Protein AF-G2QIZ1-F1 (afdb_monomer_lite)

pLDDT: mean 70.73, std 18.62, range [28.56, 95.5]

Structure (mmCIF, N/CA/C/O backbone):
data_AF-G2QIZ1-F1
#
_entry.id   AF-G2QIZ1-F1
#
loop_
_atom_site.group_PDB
_atom_site.id
_atom_site.type_symbol
_atom_site.label_atom_id
_atom_site.label_alt_id
_atom_site.label_comp_id
_atom_site.label_asym_id
_atom_site.label_entity_id
_atom_site.label_seq_id
_atom_site.pdbx_PDB_ins_code
_atom_site.Cartn_x
_atom_site.Cartn_y
_atom_site.Cartn_z
_atom_site.occupancy
_atom_site.B_iso_or_equiv
_atom_site.auth_seq_id
_atom_site.auth_comp_id
_atom_site.auth_asym_id
_atom_site.auth_atom_id
_atom_site.pdbx_PDB_model_num
ATOM 1 N N . MET A 1 1 ? 21.178 43.183 53.532 1.00 33.91 1 MET A N 1
ATOM 2 C CA . MET A 1 1 ? 22.242 42.185 53.293 1.00 33.91 1 MET A CA 1
ATOM 3 C C . MET A 1 1 ? 21.913 40.947 54.106 1.00 33.91 1 MET A C 1
ATOM 5 O O . MET A 1 1 ? 21.608 41.084 55.278 1.00 33.91 1 MET A O 1
ATOM 9 N N . SER A 1 2 ? 21.875 39.817 53.402 1.00 34.25 2 SER A N 1
ATOM 10 C CA . SER A 1 2 ? 21.832 38.399 53.784 1.00 34.25 2 SER A CA 1
ATOM 11 C C . SER A 1 2 ? 21.563 37.963 55.230 1.00 34.25 2 SER A C 1
ATOM 13 O O . SER A 1 2 ? 22.283 38.327 56.151 1.00 34.25 2 SER A O 1
ATOM 15 N N . GLY A 1 3 ? 20.639 37.005 55.359 1.00 30.12 3 GLY A N 1
ATOM 16 C CA . GLY A 1 3 ? 20.525 36.107 56.508 1.00 30.12 3 GLY A CA 1
ATOM 17 C C . GLY A 1 3 ? 19.557 34.958 56.216 1.00 30.12 3 GLY A C 1
ATOM 18 O O . GLY A 1 3 ? 18.359 35.096 56.424 1.00 30.12 3 GLY A O 1
ATOM 19 N N . VAL A 1 4 ? 20.080 33.851 55.684 1.00 39.25 4 VAL A N 1
ATOM 20 C CA . VAL A 1 4 ? 19.385 32.565 55.491 1.00 39.25 4 VAL A CA 1
ATOM 21 C C . VAL A 1 4 ? 19.423 31.783 56.808 1.00 39.25 4 VAL A C 1
ATOM 23 O O . VAL A 1 4 ? 20.511 31.608 57.350 1.00 39.25 4 VAL A O 1
ATOM 26 N N . VAL A 1 5 ? 18.275 31.286 57.289 1.00 36.44 5 VAL A N 1
ATOM 27 C CA . VAL A 1 5 ? 18.134 30.312 58.398 1.00 36.44 5 VAL A CA 1
ATOM 28 C C . VAL A 1 5 ? 16.944 29.364 58.074 1.00 36.44 5 VAL A C 1
ATOM 30 O O . VAL A 1 5 ? 15.994 29.821 57.437 1.00 36.44 5 VAL A O 1
ATOM 33 N N . PRO A 1 6 ? 17.019 28.050 58.399 1.00 36.88 6 PRO A N 1
ATOM 34 C CA . PRO A 1 6 ? 16.397 26.932 57.668 1.00 36.88 6 PRO A CA 1
ATOM 35 C C . PRO A 1 6 ? 15.020 26.489 58.218 1.00 36.88 6 PRO A C 1
ATOM 37 O O . PRO A 1 6 ? 14.602 26.978 59.268 1.00 36.88 6 PRO A O 1
ATOM 40 N N . PRO A 1 7 ? 14.294 25.574 57.532 1.00 36.81 7 PRO A N 1
ATOM 41 C CA . PRO A 1 7 ? 12.956 25.165 57.950 1.00 36.81 7 PRO A CA 1
ATOM 42 C C . PRO A 1 7 ? 12.989 24.194 59.136 1.00 36.81 7 PRO A C 1
ATOM 44 O O . PRO A 1 7 ? 13.671 23.171 59.107 1.00 36.81 7 PRO A O 1
ATOM 47 N N . SER A 1 8 ? 12.205 24.529 60.157 1.00 35.62 8 SER A N 1
ATOM 48 C CA . SER A 1 8 ? 11.894 23.713 61.324 1.00 35.62 8 SER A CA 1
ATOM 49 C C . SER A 1 8 ? 10.843 22.642 61.021 1.00 35.62 8 SER A C 1
ATOM 51 O O . SER A 1 8 ? 9.812 22.914 60.407 1.00 35.62 8 SER A O 1
ATOM 53 N N . ASP A 1 9 ? 11.157 21.444 61.503 1.00 30.81 9 ASP A N 1
ATOM 54 C CA . ASP A 1 9 ? 10.336 20.280 61.836 1.00 30.81 9 ASP A CA 1
ATOM 55 C C . ASP A 1 9 ? 8.807 20.405 61.700 1.00 30.81 9 ASP A C 1
ATOM 57 O O . ASP A 1 9 ? 8.138 21.096 62.469 1.00 30.81 9 ASP A O 1
ATOM 61 N N . LEU A 1 10 ? 8.237 19.587 60.807 1.00 36.56 10 LEU A N 1
ATOM 62 C CA . LEU A 1 10 ? 6.869 19.083 60.934 1.00 36.56 10 LEU A CA 1
ATOM 63 C C . LEU A 1 10 ? 6.867 17.548 60.794 1.00 36.56 10 LEU A C 1
ATOM 65 O O . LEU A 1 10 ? 7.578 17.008 59.943 1.00 36.56 10 LEU A O 1
ATOM 69 N N . PRO A 1 11 ? 6.098 16.831 61.633 1.00 31.61 11 PRO A N 1
ATOM 70 C CA . PRO A 1 11 ? 6.234 15.392 61.817 1.00 31.61 11 PRO A CA 1
ATOM 71 C C . PRO A 1 11 ? 5.656 14.568 60.660 1.00 31.61 11 PRO A C 1
ATOM 73 O O . PRO A 1 11 ? 4.579 14.831 60.125 1.00 31.6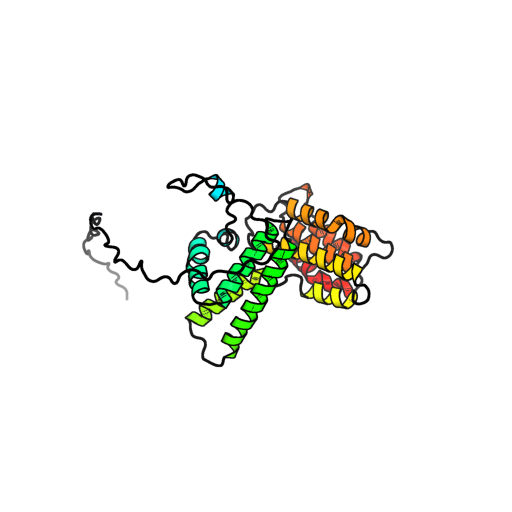1 11 PRO A O 1
ATOM 76 N N . PHE A 1 12 ? 6.393 13.505 60.341 1.00 29.00 12 PHE A N 1
ATOM 77 C CA . PHE A 1 12 ? 6.073 12.447 59.390 1.00 29.00 12 PHE A CA 1
ATOM 78 C C . PHE A 1 12 ? 4.728 11.785 59.749 1.00 29.00 12 PHE A C 1
ATOM 80 O O . PHE A 1 12 ? 4.624 11.059 60.736 1.00 29.00 12 PHE A O 1
ATOM 87 N N . SER A 1 13 ? 3.687 12.028 58.950 1.00 32.72 13 SER A N 1
ATOM 88 C CA . SER A 1 13 ? 2.422 11.287 59.036 1.00 32.72 13 SER A CA 1
ATOM 89 C C . SER A 1 13 ? 2.500 10.056 58.133 1.00 32.72 13 SER A C 1
ATOM 91 O O . SER A 1 13 ? 2.733 10.170 56.931 1.00 32.72 13 SER A O 1
ATOM 93 N N . ALA A 1 14 ? 2.342 8.873 58.727 1.00 36.88 14 ALA A N 1
ATOM 94 C CA . ALA A 1 14 ? 2.345 7.588 58.034 1.00 36.88 14 ALA A CA 1
ATOM 95 C C . ALA A 1 14 ? 1.205 7.485 56.991 1.00 36.88 14 ALA A C 1
ATOM 97 O O . ALA A 1 14 ? 0.120 8.025 57.218 1.00 36.88 14 ALA A O 1
ATOM 98 N N . PRO A 1 15 ? 1.404 6.773 55.865 1.00 36.59 15 PRO A N 1
ATOM 99 C CA . PRO A 1 15 ? 0.351 6.565 54.876 1.00 36.59 15 PRO A CA 1
ATOM 100 C C . PRO A 1 15 ? -0.748 5.629 55.419 1.00 36.59 15 PRO A C 1
ATOM 102 O O . PRO A 1 15 ? -0.438 4.665 56.126 1.00 36.59 15 PRO A O 1
ATOM 105 N N . PRO A 1 16 ? -2.033 5.869 55.091 1.00 35.00 16 PRO A N 1
ATOM 106 C CA . PRO A 1 16 ? -3.131 5.041 55.569 1.00 35.00 16 PRO A CA 1
ATOM 107 C C . PRO A 1 16 ? -3.077 3.633 54.965 1.00 35.00 16 PRO A C 1
ATOM 109 O O . PRO A 1 16 ? -2.751 3.436 53.793 1.00 35.00 16 PRO A O 1
ATOM 112 N N . GLY A 1 17 ? -3.396 2.660 55.820 1.00 33.78 17 GLY A N 1
ATOM 113 C CA . GLY A 1 17 ? -3.248 1.229 55.596 1.00 33.78 17 GLY A CA 1
ATOM 114 C C . GLY A 1 17 ? -4.018 0.648 54.408 1.00 33.78 17 GLY A C 1
ATOM 115 O O . GLY A 1 17 ? -4.989 1.208 53.894 1.00 33.78 17 GLY A O 1
ATOM 116 N N . ARG A 1 18 ? -3.543 -0.537 54.000 1.00 32.56 18 ARG A N 1
ATOM 117 C CA . ARG A 1 18 ? -4.185 -1.467 53.063 1.00 32.56 18 ARG A CA 1
ATOM 118 C C . ARG A 1 18 ? -5.686 -1.564 53.335 1.00 32.56 18 ARG A C 1
ATOM 120 O O . ARG A 1 18 ? -6.087 -1.896 54.443 1.00 32.56 18 ARG A O 1
ATOM 127 N N . ARG A 1 19 ? -6.499 -1.338 52.301 1.00 35.53 19 ARG A N 1
ATOM 128 C CA . ARG A 1 19 ? -7.920 -1.692 52.328 1.00 35.53 19 ARG A CA 1
ATOM 129 C C . ARG A 1 19 ? -8.053 -3.204 52.186 1.00 35.53 19 ARG A C 1
ATOM 131 O O . ARG A 1 19 ? -7.555 -3.776 51.216 1.00 35.53 19 ARG A O 1
ATOM 138 N N . ASP A 1 20 ? -8.726 -3.807 53.156 1.00 28.56 20 ASP A N 1
ATOM 139 C CA . ASP A 1 20 ? -9.140 -5.202 53.138 1.00 28.56 20 ASP A CA 1
ATOM 140 C C . ASP A 1 20 ? -10.066 -5.482 51.950 1.00 28.56 20 ASP A C 1
ATOM 142 O O . ASP A 1 20 ? -11.057 -4.791 51.701 1.00 28.56 20 ASP A O 1
ATOM 146 N N . ALA A 1 21 ? -9.718 -6.524 51.200 1.00 36.16 21 ALA A N 1
ATOM 147 C CA . ALA A 1 21 ? -10.501 -7.052 50.099 1.00 36.16 21 ALA A CA 1
ATOM 148 C C . ALA A 1 21 ? -11.646 -7.903 50.658 1.00 36.16 21 ALA A C 1
ATOM 150 O O . ALA A 1 21 ? -11.491 -9.108 50.830 1.00 36.16 21 ALA A O 1
ATOM 151 N N . SER A 1 22 ? -12.786 -7.290 50.984 1.00 34.38 22 SER A N 1
ATOM 152 C CA . SER A 1 22 ? -14.018 -8.010 51.353 1.00 34.38 22 SER A CA 1
ATOM 153 C C . SER A 1 22 ? -15.268 -7.138 51.180 1.00 34.38 22 SER A C 1
ATOM 155 O O . SER A 1 22 ? -16.022 -6.917 52.120 1.00 34.38 22 SER A O 1
ATOM 157 N N . THR A 1 23 ? -15.522 -6.653 49.964 1.00 31.25 23 THR A N 1
ATOM 158 C CA . THR A 1 23 ? -16.854 -6.159 49.573 1.00 31.25 23 THR A CA 1
ATOM 159 C C . THR A 1 23 ? -17.195 -6.667 48.171 1.00 31.25 23 THR A C 1
ATOM 161 O O . THR A 1 23 ? -16.474 -6.362 47.219 1.00 31.25 23 THR A O 1
ATOM 164 N N . PRO A 1 24 ? -18.257 -7.476 48.004 1.00 29.75 24 PRO A N 1
ATOM 165 C CA . PRO A 1 24 ? -18.669 -7.938 46.688 1.00 29.75 24 PRO A CA 1
ATOM 166 C C . PRO A 1 24 ? -19.329 -6.785 45.923 1.00 29.75 24 PRO A C 1
ATOM 168 O O . PRO A 1 24 ? -20.297 -6.182 46.386 1.00 29.75 24 PRO A O 1
ATOM 171 N N . ILE A 1 25 ? -18.800 -6.485 44.735 1.00 33.66 25 ILE A N 1
ATOM 172 C CA . ILE A 1 25 ? -19.429 -5.579 43.771 1.00 33.66 25 ILE A CA 1
ATOM 173 C C . ILE A 1 25 ? -20.684 -6.278 43.247 1.00 33.66 25 ILE A C 1
ATOM 175 O O . ILE A 1 25 ? -20.606 -7.280 42.535 1.00 33.66 25 ILE A O 1
ATOM 179 N N . VAL A 1 26 ? -21.850 -5.761 43.622 1.00 31.31 26 VAL A N 1
ATOM 180 C CA . VAL A 1 26 ? -23.140 -6.221 43.110 1.00 31.31 26 VAL A CA 1
ATOM 181 C C . VAL A 1 26 ? -23.266 -5.720 41.668 1.00 31.31 26 VAL A C 1
ATOM 183 O O . VAL A 1 26 ? -23.498 -4.537 41.431 1.00 31.31 26 VAL A O 1
ATOM 186 N N . HIS A 1 27 ? -23.068 -6.605 40.688 1.00 30.00 27 HIS A N 1
ATOM 187 C CA . HIS A 1 27 ? -23.408 -6.329 39.293 1.00 30.00 27 HIS A CA 1
ATOM 188 C C . HIS A 1 27 ? -24.934 -6.237 39.177 1.00 30.00 27 HIS A C 1
ATOM 190 O O . HIS A 1 27 ? -25.628 -7.253 39.189 1.00 30.00 27 HIS A O 1
ATOM 196 N N . ALA A 1 28 ? -25.463 -5.018 39.079 1.00 31.48 28 ALA A N 1
ATOM 197 C CA . ALA A 1 28 ? -26.852 -4.800 38.704 1.00 31.48 28 ALA A CA 1
ATOM 198 C C . ALA A 1 28 ? -27.092 -5.367 37.294 1.00 31.48 28 ALA A C 1
ATOM 200 O O . ALA A 1 28 ? -26.377 -5.045 36.343 1.00 31.48 28 ALA A O 1
ATOM 201 N N . SER A 1 29 ? -28.080 -6.251 37.182 1.00 33.84 29 SER A N 1
ATOM 202 C CA . SER A 1 29 ? -28.453 -6.958 35.961 1.00 33.84 29 SER A CA 1
ATOM 203 C C . SER A 1 29 ? -28.960 -5.997 34.879 1.00 33.84 29 SER A C 1
ATOM 205 O O . SER A 1 29 ? -30.085 -5.513 34.942 1.00 33.84 29 SER A O 1
ATOM 207 N N . LEU A 1 30 ? -28.140 -5.772 33.852 1.00 34.19 30 LEU A N 1
ATOM 208 C CA . LEU A 1 30 ? -28.507 -5.148 32.571 1.00 34.19 30 LEU A CA 1
ATOM 209 C C . LEU A 1 30 ? -28.365 -6.165 31.418 1.00 34.19 30 LEU A C 1
ATOM 211 O O . LEU A 1 30 ? -27.875 -5.839 30.342 1.00 34.19 30 LEU A O 1
ATOM 215 N N . GLU A 1 31 ? -28.747 -7.428 31.637 1.00 32.66 31 GLU A N 1
ATOM 216 C CA . GLU A 1 31 ? -28.558 -8.498 30.637 1.00 32.66 31 GLU A CA 1
ATOM 217 C C . GLU A 1 31 ? -29.697 -8.662 29.613 1.00 32.66 31 GLU A C 1
ATOM 219 O O . GLU A 1 31 ? -29.533 -9.424 28.667 1.00 32.66 31 GLU A O 1
ATOM 224 N N . ASN A 1 32 ? -30.819 -7.939 29.699 1.00 35.50 32 ASN A N 1
ATOM 225 C CA . ASN A 1 32 ? -32.018 -8.298 28.918 1.00 35.50 32 ASN A CA 1
ATOM 226 C C . ASN A 1 32 ? -32.546 -7.248 27.928 1.00 35.50 32 ASN A C 1
ATOM 228 O O . ASN A 1 32 ? -33.754 -7.050 27.816 1.00 35.50 32 ASN A O 1
ATOM 232 N N . SER A 1 33 ? -31.675 -6.632 27.124 1.00 31.38 33 SER A N 1
ATOM 233 C CA . SER A 1 33 ? -32.145 -5.809 25.993 1.00 31.38 33 SER A CA 1
ATOM 234 C C . SER A 1 33 ? -31.154 -5.700 24.828 1.00 31.38 33 SER A C 1
ATOM 236 O O . SER A 1 33 ? -30.927 -4.620 24.292 1.00 31.38 33 SER A O 1
ATOM 238 N N . PHE A 1 34 ? -30.581 -6.827 24.391 1.00 31.02 34 PHE A N 1
ATOM 239 C CA . PHE A 1 34 ? -29.946 -6.905 23.070 1.00 31.02 34 PHE A CA 1
ATOM 240 C C . PHE A 1 34 ? -30.977 -7.353 22.018 1.00 31.02 34 PHE A C 1
ATOM 242 O O . PHE A 1 34 ? -31.586 -8.415 22.187 1.00 31.02 34 PHE A O 1
ATOM 249 N N . PRO A 1 35 ? -31.191 -6.600 20.923 1.00 37.75 35 PRO A N 1
ATOM 250 C CA . PRO A 1 35 ? -31.999 -7.086 19.810 1.00 37.75 35 PRO A CA 1
ATOM 251 C C . PRO A 1 35 ? -31.351 -8.339 19.202 1.00 37.75 35 PRO A C 1
ATOM 253 O O . PRO A 1 35 ? -30.126 -8.431 19.088 1.00 37.75 35 PRO A O 1
ATOM 256 N N . LYS A 1 36 ? -32.178 -9.323 18.822 1.00 36.19 36 LYS A N 1
ATOM 257 C CA . LYS A 1 36 ? -31.717 -10.552 18.154 1.00 36.19 36 LYS A CA 1
ATOM 258 C C . LYS A 1 36 ? -30.852 -10.180 16.938 1.00 36.19 36 LYS A C 1
ATOM 260 O O . LYS A 1 36 ? -31.257 -9.299 16.178 1.00 36.19 36 LYS A O 1
ATOM 265 N N . PRO A 1 37 ? -29.697 -10.839 16.725 1.00 32.84 37 PRO A N 1
ATOM 266 C CA . PRO A 1 37 ? -28.851 -10.545 15.578 1.00 32.84 37 PRO A CA 1
ATOM 267 C C . PRO A 1 37 ? -29.648 -10.734 14.287 1.00 32.84 37 PRO A C 1
ATOM 269 O O . PRO A 1 37 ? -30.336 -11.743 14.112 1.00 32.84 37 PRO A O 1
ATOM 272 N N . LEU A 1 38 ? -29.562 -9.739 13.403 1.00 31.58 38 LEU A N 1
ATOM 273 C CA . LEU A 1 38 ? -30.200 -9.765 12.094 1.00 31.58 38 LEU A CA 1
ATOM 274 C C . LEU A 1 38 ? -29.766 -11.030 11.343 1.00 31.58 38 LEU A C 1
ATOM 276 O O . LEU A 1 38 ? -28.576 -11.334 11.242 1.00 31.58 38 LEU A O 1
ATOM 280 N N . SER A 1 39 ? -30.744 -11.771 10.824 1.00 37.59 39 SER A N 1
ATOM 281 C CA . SER A 1 39 ? -30.510 -12.921 9.953 1.00 37.59 39 SER A CA 1
ATOM 282 C C . SER A 1 39 ? -29.883 -12.433 8.648 1.00 37.59 39 SER A C 1
ATOM 284 O O . SER A 1 39 ? -30.585 -12.011 7.731 1.00 37.59 39 SER A O 1
ATOM 286 N N . VAL A 1 40 ? -28.554 -12.464 8.563 1.00 43.38 40 VAL A N 1
ATOM 287 C CA . VAL A 1 40 ? -27.829 -12.144 7.331 1.00 43.38 40 VAL A CA 1
ATOM 288 C C . VAL A 1 40 ? -28.066 -13.274 6.328 1.00 43.38 40 VAL A C 1
ATOM 290 O O . VAL A 1 40 ? -27.585 -14.394 6.517 1.00 43.38 40 VAL A O 1
ATOM 293 N N . HIS A 1 41 ? -28.807 -12.981 5.257 1.00 38.94 41 HIS A N 1
ATOM 294 C CA . HIS A 1 41 ? -28.943 -13.885 4.118 1.00 38.94 41 HIS A CA 1
ATOM 295 C C . HIS A 1 41 ? -27.560 -14.092 3.487 1.00 38.94 41 HIS A C 1
ATOM 297 O O . HIS A 1 41 ? -26.904 -13.142 3.061 1.00 38.94 41 HIS A O 1
ATOM 303 N N . ARG A 1 42 ? -27.083 -15.339 3.487 1.00 48.62 42 ARG A N 1
ATOM 304 C CA . ARG A 1 42 ? -25.742 -15.695 3.014 1.00 48.62 42 ARG A CA 1
ATOM 305 C C . ARG A 1 42 ? -25.749 -15.858 1.485 1.00 48.62 42 ARG A C 1
ATOM 307 O O . ARG A 1 42 ? -26.609 -16.584 0.988 1.00 48.62 42 ARG A O 1
ATOM 314 N N . PRO A 1 43 ? -24.805 -15.254 0.746 1.00 40.59 43 PRO A N 1
ATOM 315 C CA . PRO A 1 43 ? -24.688 -15.474 -0.692 1.00 40.59 43 PRO A CA 1
ATOM 316 C C . PRO A 1 43 ? -24.261 -16.924 -1.018 1.00 40.59 43 PRO A C 1
ATOM 318 O O . PRO A 1 43 ? -23.511 -17.536 -0.243 1.00 40.59 43 PRO A O 1
ATOM 321 N N . PRO A 1 44 ? -24.729 -17.498 -2.141 1.00 33.91 44 PRO A N 1
ATOM 322 C CA . PRO A 1 44 ? -24.375 -18.853 -2.565 1.00 33.91 44 PRO A CA 1
ATOM 323 C C . PRO A 1 44 ? -22.895 -18.940 -2.984 1.00 33.91 44 PRO A C 1
ATOM 325 O O . PRO A 1 44 ? -22.405 -18.086 -3.712 1.00 33.91 44 PRO A O 1
ATOM 328 N N . GLY A 1 45 ? -22.178 -19.965 -2.500 1.00 42.12 45 GLY A N 1
ATOM 329 C CA . GLY A 1 45 ? -20.754 -20.218 -2.807 1.00 42.12 45 GLY A CA 1
ATOM 330 C C . GLY A 1 45 ? -19.823 -20.305 -1.588 1.00 42.12 45 GLY A C 1
ATOM 331 O O . GLY A 1 45 ? -18.695 -20.784 -1.691 1.00 42.12 45 GLY A O 1
ATOM 332 N N . TYR A 1 46 ? -20.283 -19.913 -0.396 1.00 38.75 46 TYR A N 1
ATOM 333 C CA . TYR A 1 46 ? -19.490 -20.042 0.830 1.00 38.75 46 TYR A CA 1
ATOM 334 C C . TYR A 1 46 ? -19.594 -21.466 1.399 1.00 38.75 46 TYR A C 1
ATOM 336 O O . TYR A 1 46 ? -20.485 -21.762 2.199 1.00 38.75 46 TYR A O 1
ATOM 344 N N . ALA A 1 47 ? -18.687 -22.359 0.993 1.00 46.31 47 ALA A N 1
ATOM 345 C CA . ALA A 1 47 ? -18.568 -23.684 1.596 1.00 46.31 47 ALA A CA 1
ATOM 346 C C . ALA A 1 47 ? -18.400 -23.552 3.120 1.00 46.31 47 ALA A C 1
ATOM 348 O O . ALA A 1 47 ? -17.496 -22.873 3.616 1.00 46.31 47 ALA A O 1
ATOM 349 N N . THR A 1 48 ? -19.289 -24.188 3.882 1.00 48.06 48 THR A N 1
ATOM 350 C CA . THR A 1 48 ? -19.173 -24.294 5.336 1.00 48.06 48 THR A CA 1
ATOM 351 C C . THR A 1 48 ? -17.943 -25.123 5.675 1.00 48.06 48 THR A C 1
ATOM 353 O O . THR A 1 48 ? -18.011 -26.346 5.756 1.00 48.06 48 THR A O 1
ATOM 356 N N . LEU A 1 49 ? -16.813 -24.462 5.927 1.00 55.03 49 LEU A N 1
ATOM 357 C CA . LEU A 1 49 ? -15.750 -25.076 6.712 1.00 55.03 49 LEU A CA 1
ATOM 358 C C . LEU A 1 49 ? -16.348 -25.379 8.088 1.00 55.03 49 LEU A C 1
ATOM 360 O O . LEU A 1 49 ? -16.642 -24.467 8.865 1.00 55.03 49 LEU A O 1
ATOM 364 N N . GLY A 1 50 ? -16.605 -26.662 8.349 1.00 45.44 50 GLY A N 1
ATOM 365 C CA . GLY A 1 50 ? -17.217 -27.128 9.586 1.00 45.44 50 GLY A CA 1
ATOM 366 C C . GLY A 1 50 ? -16.482 -26.554 10.794 1.00 45.44 50 GLY A C 1
ATOM 367 O O . GLY A 1 50 ? -15.271 -26.733 10.955 1.00 45.44 50 GLY A O 1
ATOM 368 N N . ARG A 1 51 ? -17.211 -25.830 11.647 1.00 59.03 51 ARG A N 1
ATOM 369 C CA . ARG A 1 51 ? -16.672 -25.306 12.902 1.00 59.03 51 ARG A CA 1
ATOM 370 C C . ARG A 1 51 ? -16.291 -26.500 13.777 1.00 59.03 51 ARG A C 1
ATOM 372 O O . ARG A 1 51 ? -17.162 -27.152 14.341 1.00 59.03 51 ARG A O 1
ATOM 379 N N . ARG A 1 52 ? -14.992 -26.779 13.912 1.00 60.66 52 ARG A N 1
ATOM 380 C CA . ARG A 1 52 ? -14.500 -27.819 14.827 1.00 60.66 52 ARG A CA 1
ATOM 381 C C . ARG A 1 52 ? -14.755 -27.376 16.268 1.00 60.66 52 ARG A C 1
ATOM 383 O O . ARG A 1 52 ? -14.170 -26.401 16.745 1.00 60.66 52 ARG A O 1
ATOM 390 N N . THR A 1 53 ? -15.655 -28.069 16.952 1.00 59.62 53 THR A N 1
ATOM 391 C CA . THR A 1 53 ? -15.930 -27.872 18.375 1.00 59.62 53 THR A CA 1
ATOM 392 C C . THR A 1 53 ? -14.783 -28.440 19.203 1.00 59.62 53 THR A C 1
ATOM 394 O O . THR A 1 53 ? -14.307 -29.540 18.946 1.00 59.62 53 THR A O 1
ATOM 397 N N . HIS A 1 54 ? -14.332 -27.690 20.204 1.00 67.50 54 HIS A N 1
ATOM 398 C CA . HIS A 1 54 ? -13.341 -28.146 21.176 1.00 67.50 54 HIS A CA 1
ATOM 399 C C . HIS A 1 54 ? -13.757 -27.680 22.573 1.00 67.50 54 HIS A C 1
ATOM 401 O O . HIS A 1 54 ? -14.542 -26.738 22.722 1.00 67.50 54 HIS A O 1
ATOM 407 N N . LYS A 1 55 ? -13.221 -28.335 23.604 1.00 56.56 55 LYS A N 1
ATOM 408 C CA . LYS A 1 55 ? -13.495 -28.003 25.003 1.00 56.56 55 LYS A CA 1
ATOM 409 C C . LYS A 1 55 ? -12.834 -26.661 25.345 1.00 56.56 55 LYS A C 1
ATOM 411 O O . LYS A 1 55 ? -11.612 -26.534 25.275 1.00 56.56 55 LYS A O 1
ATOM 416 N N . LYS A 1 56 ? -13.638 -25.649 25.695 1.00 52.62 56 LYS A N 1
ATOM 417 C CA . LYS A 1 56 ? -13.135 -24.358 26.195 1.00 52.62 56 LYS A CA 1
ATOM 418 C C . LYS A 1 56 ? -12.381 -24.606 27.507 1.00 52.62 56 LYS A C 1
ATOM 420 O O . LYS A 1 56 ? -12.971 -25.116 28.454 1.00 52.62 56 LYS A O 1
ATOM 425 N N . SER A 1 57 ? -11.098 -24.249 27.579 1.00 62.25 57 SER A N 1
ATOM 426 C CA . SER A 1 57 ? -10.403 -24.144 28.866 1.00 62.25 57 SER A CA 1
ATOM 427 C C . SER A 1 57 ? -10.704 -22.784 29.500 1.00 62.25 57 SER A C 1
ATOM 429 O O . SER A 1 57 ? -10.970 -21.808 28.793 1.00 62.25 57 SER A O 1
ATOM 431 N N . ARG A 1 58 ? -10.614 -22.704 30.831 1.00 57.19 58 ARG A N 1
ATOM 432 C CA . ARG A 1 58 ? -10.785 -21.459 31.603 1.00 57.19 58 ARG A CA 1
ATOM 433 C C . ARG A 1 58 ? -9.798 -20.361 31.187 1.00 57.19 58 ARG A C 1
ATOM 435 O O . ARG A 1 58 ? -10.080 -19.183 31.340 1.00 57.19 58 ARG A O 1
ATOM 442 N N . THR A 1 59 ? -8.661 -20.759 30.617 1.00 62.72 59 THR A N 1
ATOM 443 C CA . THR A 1 59 ? -7.628 -19.873 30.076 1.00 62.72 59 THR A CA 1
ATOM 444 C C . THR A 1 59 ? -7.721 -19.694 28.558 1.00 62.72 59 THR A C 1
ATOM 446 O O . THR A 1 59 ? -6.937 -18.932 28.011 1.00 62.72 59 THR A O 1
ATOM 449 N N . GLY A 1 60 ? -8.662 -20.334 27.857 1.00 60.91 60 GLY A N 1
ATOM 450 C CA . GLY A 1 60 ? -8.760 -20.375 26.394 1.00 60.91 60 GLY A CA 1
ATOM 451 C C . GLY A 1 60 ? -7.817 -21.402 25.745 1.00 60.91 60 GLY A C 1
ATOM 452 O O . GLY A 1 60 ? -6.667 -21.555 26.151 1.00 60.91 60 GLY A O 1
ATOM 453 N N . CYS A 1 61 ? -8.296 -22.101 24.708 1.00 71.94 61 CYS A N 1
ATOM 454 C CA . CYS A 1 61 ? -7.527 -23.121 23.986 1.00 71.94 61 CYS A CA 1
ATOM 455 C C . CYS A 1 61 ? -6.257 -22.537 23.348 1.00 71.94 61 CYS A C 1
ATOM 457 O O . CYS A 1 61 ? -6.336 -21.573 22.582 1.00 71.94 61 CYS A O 1
ATOM 459 N N . SER A 1 62 ? -5.104 -23.155 23.621 1.00 62.28 62 SER A N 1
ATOM 460 C CA . SER A 1 62 ? -3.800 -22.775 23.062 1.00 62.28 62 SER A CA 1
ATOM 461 C C . SER A 1 62 ? -3.802 -22.803 21.534 1.00 62.28 62 SER A C 1
ATOM 463 O O . SER A 1 62 ? -3.325 -21.865 20.910 1.00 62.28 62 SER A O 1
ATOM 465 N N . THR A 1 63 ? -4.442 -23.798 20.918 1.00 58.22 63 THR A N 1
ATOM 466 C CA . THR A 1 63 ? -4.578 -23.901 19.459 1.00 58.22 63 THR A CA 1
ATOM 467 C C . THR A 1 63 ? -5.414 -22.761 18.875 1.00 58.22 63 THR A C 1
ATOM 469 O O . THR A 1 63 ? -5.077 -22.223 17.826 1.00 58.22 63 THR A O 1
ATOM 472 N N . CYS A 1 64 ? -6.488 -22.333 19.548 1.00 60.81 64 CYS A N 1
ATOM 473 C CA . CYS A 1 64 ? -7.260 -21.164 19.118 1.00 60.81 64 CYS A CA 1
ATOM 474 C C . CYS A 1 64 ? -6.521 -19.850 19.371 1.00 60.81 64 CYS A C 1
ATOM 476 O O . CYS A 1 64 ? -6.692 -18.919 18.597 1.00 60.81 64 CYS A O 1
ATOM 478 N N . LYS A 1 65 ? -5.710 -19.758 20.428 1.00 59.94 65 LYS A N 1
ATOM 479 C CA . LYS A 1 65 ? -4.850 -18.593 20.672 1.00 59.94 65 LYS A CA 1
ATOM 480 C C . LYS A 1 65 ? -3.746 -18.475 19.623 1.00 59.94 65 LYS A C 1
ATOM 482 O O . LYS A 1 65 ? -3.530 -17.378 19.133 1.00 59.94 65 LYS A O 1
ATOM 487 N N . ALA A 1 66 ? -3.126 -19.592 19.247 1.00 53.34 66 ALA A N 1
ATOM 488 C CA . ALA A 1 66 ? -2.088 -19.660 18.220 1.00 53.34 66 ALA A CA 1
ATOM 489 C C . ALA A 1 66 ? -2.630 -19.417 16.800 1.00 53.34 66 ALA A C 1
ATOM 491 O O . ALA A 1 66 ? -1.913 -18.927 15.942 1.00 53.34 66 ALA A O 1
ATOM 492 N N . ARG A 1 67 ? -3.910 -19.728 16.546 1.00 59.12 67 ARG A N 1
ATOM 493 C CA . ARG A 1 67 ? -4.580 -19.489 15.251 1.00 59.12 67 ARG A CA 1
ATO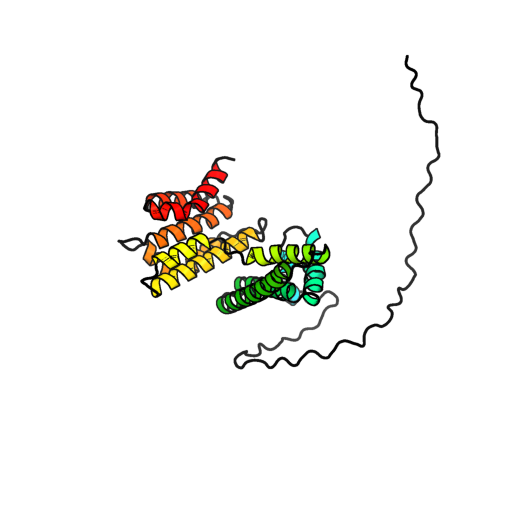M 494 C C . ARG A 1 67 ? -5.260 -18.124 15.133 1.00 59.12 67 ARG A C 1
ATOM 496 O O . ARG A 1 67 ? -5.821 -17.818 14.083 1.00 59.12 67 ARG A O 1
ATOM 503 N N . LYS A 1 68 ? -5.303 -17.333 16.208 1.00 63.22 68 LYS A N 1
ATOM 504 C CA . LYS A 1 68 ? -5.938 -16.013 16.199 1.00 63.22 68 LYS A CA 1
ATOM 505 C C . LYS A 1 68 ? -4.930 -14.982 15.718 1.00 63.22 68 LYS A C 1
ATOM 507 O O . LYS A 1 68 ? -4.104 -14.517 16.494 1.00 63.22 68 LYS A O 1
ATOM 512 N N . ILE A 1 69 ? -5.062 -14.609 14.453 1.00 67.25 69 ILE A N 1
ATOM 513 C CA . ILE A 1 69 ? -4.508 -13.365 13.925 1.00 67.25 69 ILE A CA 1
ATOM 514 C C . ILE A 1 69 ? -5.113 -12.221 14.753 1.00 67.25 69 ILE A C 1
ATOM 516 O O . ILE A 1 69 ? -6.337 -12.127 14.887 1.00 67.25 69 ILE A O 1
ATOM 520 N N . LYS A 1 70 ? -4.262 -11.405 15.378 1.00 78.56 70 LYS A N 1
ATOM 521 C CA . LYS A 1 70 ? -4.667 -10.288 16.239 1.00 78.56 70 LYS A CA 1
ATOM 522 C C . LYS A 1 70 ? -4.274 -8.980 15.574 1.00 78.56 70 LYS A C 1
ATOM 524 O O . LYS A 1 70 ? -3.169 -8.502 15.788 1.00 78.56 70 LYS A O 1
ATOM 529 N N . THR A 1 71 ? -5.189 -8.392 14.810 1.00 79.38 71 THR A N 1
ATOM 530 C CA . THR A 1 71 ? -4.933 -7.126 14.107 1.00 79.38 71 THR A CA 1
ATOM 531 C C . THR A 1 71 ? -4.488 -6.014 15.048 1.00 79.38 71 THR A C 1
ATOM 533 O O . THR A 1 71 ? -3.502 -5.360 14.766 1.00 79.38 71 THR A O 1
ATOM 536 N N . TYR A 1 72 ? -5.109 -5.850 16.220 1.00 78.94 72 TYR A N 1
ATOM 537 C CA . TYR A 1 72 ? -4.724 -4.784 17.158 1.00 78.94 72 TYR A CA 1
ATOM 538 C C . TYR A 1 72 ? -3.247 -4.841 17.598 1.00 78.94 72 TYR A C 1
ATOM 540 O O . TYR A 1 72 ? -2.650 -3.805 17.862 1.00 78.94 72 TYR A O 1
ATOM 548 N N . ALA A 1 73 ? -2.658 -6.041 17.669 1.00 73.62 73 ALA A N 1
ATOM 549 C CA . ALA A 1 73 ? -1.274 -6.232 18.099 1.00 73.62 73 ALA A CA 1
ATOM 550 C C . ALA A 1 73 ? -0.263 -5.934 16.982 1.00 73.62 73 ALA A C 1
ATOM 552 O O . ALA A 1 73 ? 0.916 -5.793 17.270 1.00 73.62 73 ALA A O 1
ATOM 553 N N . THR A 1 74 ? -0.718 -5.845 15.727 1.00 72.75 74 THR A N 1
ATOM 554 C CA . THR A 1 74 ? 0.112 -5.495 14.564 1.00 72.75 74 THR A CA 1
ATOM 555 C C . THR A 1 74 ? -0.026 -4.025 14.167 1.00 72.75 74 THR A C 1
ATOM 557 O O . THR A 1 74 ? 0.667 -3.577 13.264 1.00 72.75 74 THR A O 1
ATOM 560 N N . LEU A 1 75 ? -0.932 -3.269 14.803 1.00 70.06 75 LEU A N 1
ATOM 561 C CA . LEU A 1 75 ? -1.094 -1.829 14.559 1.00 70.06 75 LEU A CA 1
ATOM 562 C C . LEU A 1 75 ? -0.077 -0.979 15.323 1.00 70.06 75 LEU A C 1
ATOM 564 O O . LEU A 1 75 ? 0.126 0.181 14.977 1.00 70.06 75 LEU A O 1
ATOM 568 N N . THR A 1 76 ? 0.517 -1.524 16.388 1.00 67.12 76 THR A N 1
ATOM 569 C CA . THR A 1 76 ? 1.491 -0.821 17.224 1.00 67.12 76 THR A CA 1
ATOM 570 C C . THR A 1 76 ? 2.376 -1.797 17.994 1.00 67.12 76 THR A C 1
ATOM 572 O O . THR A 1 76 ? 1.898 -2.792 18.545 1.00 67.12 76 THR A O 1
ATOM 575 N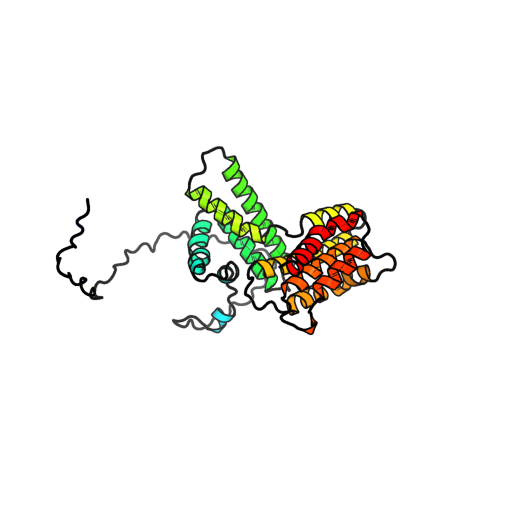 N . ALA A 1 77 ? 3.663 -1.461 18.080 1.00 66.44 77 ALA A N 1
ATOM 576 C CA . ALA A 1 77 ? 4.630 -2.159 18.922 1.00 66.44 77 ALA A CA 1
ATOM 577 C C . ALA A 1 77 ? 4.505 -1.776 20.411 1.00 66.44 77 ALA A C 1
ATOM 579 O O . ALA A 1 77 ? 4.958 -2.522 21.279 1.00 66.44 77 ALA A O 1
ATOM 580 N N . ASP A 1 78 ? 3.882 -0.633 20.723 1.00 65.50 78 ASP A N 1
ATOM 581 C CA . ASP A 1 78 ? 3.669 -0.195 22.102 1.00 65.50 78 ASP A CA 1
ATOM 582 C C . ASP A 1 78 ? 2.500 -0.962 22.735 1.00 65.50 78 ASP A C 1
ATOM 584 O O . ASP A 1 78 ? 1.329 -0.772 22.384 1.00 65.50 78 ASP A O 1
ATOM 588 N N . SER A 1 79 ? 2.826 -1.828 23.694 1.00 71.69 79 SER A N 1
ATOM 589 C CA . SER A 1 79 ? 1.857 -2.654 24.413 1.00 71.69 79 SER A CA 1
ATOM 590 C C . SER A 1 79 ? 0.874 -1.837 25.254 1.00 71.69 79 SER A C 1
ATOM 592 O O . SER A 1 79 ? -0.239 -2.310 25.493 1.00 71.69 79 SER A O 1
ATOM 594 N N . CYS A 1 80 ? 1.228 -0.602 25.634 1.00 73.62 80 CYS A N 1
ATOM 595 C CA . CYS A 1 80 ? 0.338 0.324 26.337 1.00 73.62 80 CYS A CA 1
ATOM 596 C C . CYS A 1 80 ? -0.907 0.660 25.498 1.00 73.62 80 CYS A C 1
ATOM 598 O O . CYS A 1 80 ? -2.006 0.827 26.022 1.00 73.62 80 CYS A O 1
ATOM 600 N N . LEU A 1 81 ? -0.762 0.683 24.171 1.00 73.00 81 LEU A N 1
ATOM 601 C CA . LEU A 1 81 ? -1.837 1.025 23.242 1.00 73.00 81 LEU A CA 1
ATOM 602 C C . LEU A 1 81 ? -2.678 -0.186 22.806 1.00 73.00 81 LEU A C 1
ATOM 604 O O . LEU A 1 81 ? -3.653 -0.025 22.072 1.00 73.00 81 LEU A O 1
ATOM 608 N N . TRP A 1 82 ? -2.347 -1.411 23.231 1.00 79.62 82 TRP A N 1
ATOM 609 C CA . TRP A 1 82 ? -3.094 -2.602 22.809 1.00 79.62 82 TRP A CA 1
ATOM 610 C C . TRP A 1 82 ? -4.547 -2.589 23.270 1.00 79.62 82 TRP A C 1
ATOM 612 O O . TRP A 1 82 ? -5.416 -3.020 22.516 1.00 79.62 82 TRP A O 1
ATOM 622 N N . GLU A 1 83 ? -4.819 -2.122 24.488 1.00 79.75 83 GLU A N 1
ATOM 623 C CA . GLU A 1 83 ? -6.188 -2.046 25.016 1.00 79.75 83 GLU A CA 1
ATOM 624 C C . GLU A 1 83 ? -7.000 -0.990 24.275 1.00 79.75 83 GLU A C 1
ATOM 626 O O . GLU A 1 8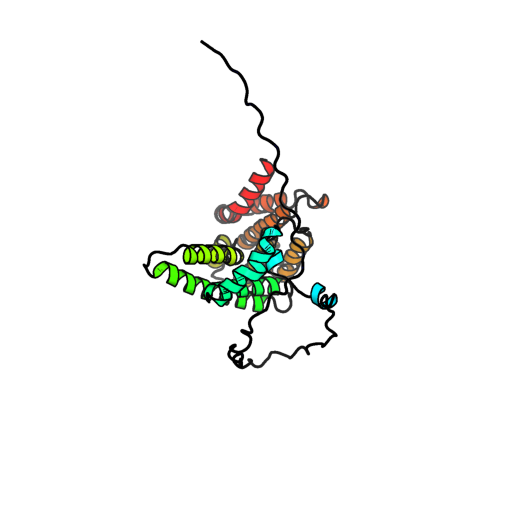3 ? -8.124 -1.266 23.869 1.00 79.75 83 GLU A O 1
ATOM 631 N N . PHE A 1 84 ? -6.380 0.148 23.963 1.00 82.94 84 PHE A N 1
ATOM 632 C CA . PHE A 1 84 ? -6.982 1.183 23.132 1.00 82.94 84 PHE A CA 1
ATOM 633 C C . PHE A 1 84 ? -7.432 0.632 21.768 1.00 82.94 84 PHE A C 1
ATOM 635 O O . PHE A 1 84 ? -8.593 0.769 21.382 1.00 82.94 84 PHE A O 1
ATOM 642 N N . TRP A 1 85 ? -6.554 -0.072 21.045 1.00 80.38 85 TRP A N 1
ATOM 643 C CA . TRP A 1 85 ? -6.903 -0.645 19.737 1.00 80.38 85 TRP A CA 1
ATOM 644 C C . TRP A 1 85 ? -7.870 -1.834 19.816 1.00 80.38 85 TRP A C 1
ATOM 646 O O . TRP A 1 85 ? -8.658 -2.050 18.894 1.00 80.38 85 TRP A O 1
ATOM 656 N N . ARG A 1 86 ? -7.793 -2.636 20.883 1.00 86.56 86 ARG A N 1
ATOM 657 C CA . ARG A 1 86 ? -8.625 -3.834 21.076 1.00 86.56 86 ARG A CA 1
ATOM 658 C C . ARG A 1 86 ? -10.036 -3.488 21.544 1.00 86.56 86 ARG A C 1
ATOM 660 O O . ARG A 1 86 ? -10.983 -4.122 21.081 1.00 86.56 86 ARG A O 1
ATOM 667 N N . ASP A 1 87 ? -10.155 -2.522 22.447 1.00 85.06 87 ASP A N 1
ATOM 668 C CA . ASP A 1 87 ? -11.376 -2.235 23.190 1.00 85.06 87 ASP A CA 1
ATOM 669 C C . ASP A 1 87 ? -11.929 -0.861 22.788 1.00 85.06 87 ASP A C 1
ATOM 671 O O . ASP A 1 87 ? -13.003 -0.805 22.190 1.00 85.06 87 ASP A O 1
ATOM 675 N N . ASP A 1 88 ? -11.194 0.232 23.009 1.00 82.69 88 ASP A N 1
ATOM 676 C CA . ASP A 1 88 ? -11.716 1.596 22.812 1.00 82.69 88 ASP A CA 1
ATOM 677 C C . ASP A 1 88 ? -12.086 1.888 21.353 1.00 82.69 88 ASP A C 1
ATOM 679 O O . ASP A 1 88 ? -13.198 2.333 21.061 1.00 82.69 88 ASP A O 1
ATOM 683 N N . VAL A 1 89 ? -11.193 1.581 20.408 1.00 85.62 89 VAL A N 1
ATOM 684 C CA . VAL A 1 89 ? -11.430 1.793 18.969 1.00 85.62 89 VAL A CA 1
ATOM 685 C C . VAL A 1 89 ? -12.571 0.910 18.455 1.00 85.62 89 VAL A C 1
ATOM 687 O O . VAL A 1 89 ? -13.351 1.331 17.598 1.00 85.62 89 VAL A O 1
ATOM 690 N N . VAL A 1 90 ? -12.728 -0.299 19.002 1.00 91.06 90 VAL A N 1
ATOM 691 C CA . VAL A 1 90 ? -13.837 -1.193 18.642 1.00 91.06 90 VAL A CA 1
ATOM 692 C C . VAL A 1 90 ? -15.159 -0.661 19.191 1.00 91.06 90 VAL A C 1
ATOM 694 O O . VAL A 1 90 ? -16.146 -0.627 18.456 1.00 91.06 90 VAL A O 1
ATOM 697 N N . GLN A 1 91 ? -15.185 -0.186 20.439 1.00 89.56 91 GLN A N 1
ATOM 698 C CA . GLN A 1 91 ? -16.359 0.470 21.023 1.00 89.56 91 GLN A CA 1
ATOM 699 C C . GLN A 1 91 ? -16.735 1.741 20.257 1.00 89.56 91 GLN A C 1
ATOM 701 O O . GLN A 1 91 ? -17.916 1.992 20.015 1.00 89.56 91 GLN A O 1
ATOM 706 N N . LEU A 1 92 ? -15.743 2.510 19.807 1.00 88.25 92 LEU A N 1
ATOM 707 C CA . LEU A 1 92 ? -15.958 3.666 18.946 1.00 88.25 92 LEU A CA 1
ATOM 708 C C . LEU A 1 92 ? -16.566 3.254 17.603 1.00 88.25 92 LEU A C 1
ATOM 710 O O . LEU A 1 92 ? -17.526 3.873 17.153 1.00 88.25 92 LEU A O 1
ATOM 714 N N . GLY A 1 93 ? -16.083 2.164 17.004 1.00 90.50 93 GLY A N 1
ATOM 715 C CA . GLY A 1 93 ? -16.668 1.575 15.801 1.00 90.50 93 GLY A CA 1
ATOM 716 C C . GLY A 1 93 ? -18.126 1.159 15.979 1.00 90.50 93 GLY A C 1
ATOM 717 O O . GLY A 1 93 ? -18.942 1.403 15.097 1.00 90.50 93 GLY A O 1
ATOM 718 N N . LEU A 1 94 ? -18.489 0.593 17.131 1.00 93.31 94 LEU A N 1
ATOM 719 C CA . LEU A 1 94 ? -19.882 0.239 17.428 1.00 93.31 94 LEU A CA 1
ATOM 720 C C . LEU A 1 94 ? -20.805 1.465 17.521 1.00 93.31 94 LEU A C 1
ATOM 722 O O . LEU A 1 94 ? -22.008 1.329 17.317 1.00 93.31 94 LEU A O 1
ATOM 726 N N . ARG A 1 95 ? -20.255 2.651 17.813 1.00 89.69 95 ARG A N 1
ATOM 727 C CA . ARG A 1 95 ? -20.994 3.924 17.840 1.00 89.69 95 ARG A CA 1
ATOM 728 C C . ARG A 1 95 ? -20.963 4.661 16.501 1.00 89.69 95 ARG A C 1
ATOM 730 O O . ARG A 1 95 ? -21.883 5.414 16.205 1.00 89.69 95 ARG A O 1
ATOM 737 N N . GLN A 1 96 ? -19.892 4.491 15.727 1.00 89.38 96 GLN A N 1
ATOM 738 C CA . GLN A 1 96 ? -19.590 5.264 14.526 1.00 89.38 96 GLN A CA 1
ATOM 739 C C . GLN A 1 96 ? -19.322 4.330 13.344 1.00 89.38 96 GLN A C 1
ATOM 741 O O . GLN A 1 96 ? -18.242 3.756 13.191 1.00 89.38 96 GLN A O 1
ATOM 746 N N . ASP A 1 97 ? -20.305 4.248 12.452 1.00 91.12 97 ASP A N 1
ATOM 747 C CA . ASP A 1 97 ? -20.318 3.397 11.260 1.00 91.12 97 ASP A CA 1
ATOM 748 C C . ASP A 1 97 ? -19.030 3.450 10.422 1.00 91.12 97 ASP A C 1
ATOM 750 O O . ASP A 1 97 ? -18.550 2.431 9.918 1.00 91.12 97 ASP A O 1
ATOM 754 N N . TYR A 1 98 ? -18.468 4.647 10.235 1.00 91.56 98 TYR A N 1
ATOM 755 C CA . TYR A 1 98 ? -17.266 4.824 9.422 1.00 91.56 98 TYR A CA 1
ATOM 756 C C . TYR A 1 98 ? -16.010 4.275 10.111 1.00 91.56 98 TYR A C 1
ATOM 758 O O . TYR A 1 98 ? -15.142 3.735 9.430 1.00 91.56 98 TYR A O 1
ATOM 766 N N . ILE A 1 99 ? -15.942 4.312 11.445 1.00 93.19 99 ILE A N 1
ATOM 767 C CA . ILE A 1 99 ? -14.850 3.691 12.202 1.00 93.19 99 ILE A CA 1
ATOM 768 C C . ILE A 1 99 ? -14.936 2.176 12.111 1.00 93.19 99 ILE A C 1
ATOM 770 O O . ILE A 1 99 ? -13.929 1.537 11.820 1.00 93.19 99 ILE A O 1
ATOM 774 N N . MET A 1 100 ? -16.126 1.588 12.267 1.00 95.50 100 MET A N 1
ATOM 775 C CA . MET A 1 100 ? -16.274 0.138 12.110 1.00 95.50 100 MET A CA 1
ATOM 776 C C . MET A 1 100 ? -15.853 -0.318 10.712 1.00 95.50 100 MET A C 1
ATOM 778 O O . MET A 1 100 ? -15.123 -1.297 10.572 1.00 95.50 100 MET A O 1
ATOM 782 N N . ARG A 1 101 ? -16.248 0.420 9.667 1.00 93.88 101 ARG A N 1
ATOM 783 C CA . ARG A 1 101 ? -15.804 0.134 8.295 1.00 93.88 101 ARG A CA 1
ATOM 784 C C . ARG A 1 101 ? -14.283 0.234 8.155 1.00 93.88 101 ARG A C 1
ATOM 786 O O . ARG A 1 101 ? -13.703 -0.633 7.515 1.00 93.88 101 ARG A O 1
ATOM 793 N N . ALA A 1 102 ? -13.633 1.214 8.784 1.00 88.00 102 ALA A N 1
ATOM 794 C CA . ALA A 1 102 ? -12.173 1.331 8.780 1.00 88.00 102 ALA A CA 1
ATOM 795 C C . ALA A 1 102 ? -11.480 0.169 9.518 1.00 88.00 102 ALA A C 1
ATOM 797 O O . ALA A 1 102 ? -10.536 -0.417 8.994 1.00 88.00 102 ALA A O 1
ATOM 798 N N . VAL A 1 103 ? -11.981 -0.230 10.692 1.00 92.00 103 VAL A N 1
ATOM 799 C CA . VAL A 1 103 ? -11.466 -1.383 11.455 1.00 92.00 103 VAL A CA 1
ATOM 800 C C . VAL A 1 103 ? -11.611 -2.684 10.661 1.00 92.00 103 VAL A C 1
ATOM 802 O O . VAL A 1 103 ? -10.683 -3.498 10.611 1.00 92.00 103 VAL A O 1
ATOM 805 N N . LEU A 1 104 ? -12.761 -2.888 10.013 1.00 92.75 104 LEU A N 1
ATOM 806 C CA . LEU A 1 104 ? -13.002 -4.051 9.160 1.00 92.75 104 LEU A CA 1
ATOM 807 C C . LEU A 1 104 ? -12.134 -4.024 7.902 1.00 92.75 104 LEU A C 1
ATOM 809 O O . LEU A 1 104 ? -11.630 -5.075 7.517 1.00 92.75 104 LEU A O 1
ATOM 813 N N . ALA A 1 105 ? -11.908 -2.848 7.311 1.00 87.94 105 ALA A N 1
ATOM 814 C CA . ALA A 1 105 ? -11.001 -2.689 6.182 1.00 87.94 105 ALA A CA 1
ATOM 815 C C . ALA A 1 105 ? -9.593 -3.166 6.563 1.00 87.94 105 ALA A C 1
ATOM 817 O O . ALA A 1 105 ? -9.063 -4.087 5.947 1.00 87.94 105 ALA A O 1
ATOM 818 N N . VAL A 1 106 ? -9.023 -2.631 7.648 1.00 85.88 106 VAL A N 1
ATOM 819 C CA . VAL A 1 106 ? -7.684 -3.020 8.126 1.00 85.88 106 VAL A CA 1
ATOM 820 C C . VAL A 1 106 ? -7.629 -4.510 8.473 1.00 85.88 106 VAL A C 1
ATOM 822 O O . VAL A 1 106 ? -6.654 -5.197 8.172 1.00 85.88 106 VAL A O 1
ATOM 825 N N . SER A 1 107 ? -8.705 -5.048 9.049 1.00 89.50 107 SER A N 1
ATOM 826 C CA . SER A 1 107 ? -8.813 -6.483 9.326 1.00 89.50 107 SER A CA 1
ATOM 827 C C . SER A 1 107 ? -8.834 -7.331 8.051 1.00 89.50 107 SER A C 1
ATOM 829 O O . SER A 1 107 ? -8.233 -8.403 8.038 1.00 89.50 107 SER A O 1
ATOM 831 N N . ALA A 1 108 ? -9.491 -6.869 6.984 1.00 85.88 108 ALA A N 1
ATOM 832 C CA . ALA A 1 108 ? -9.488 -7.535 5.686 1.00 85.88 108 ALA A CA 1
ATOM 833 C C . ALA A 1 108 ? -8.082 -7.527 5.071 1.00 85.88 108 ALA A C 1
ATOM 835 O O . ALA A 1 108 ? -7.596 -8.581 4.679 1.00 85.88 108 ALA A O 1
ATOM 836 N N . LEU A 1 109 ? -7.370 -6.397 5.111 1.00 78.56 109 LEU A N 1
ATOM 837 C CA . LEU A 1 109 ? -5.985 -6.320 4.633 1.00 78.56 109 LEU A CA 1
ATOM 838 C C . LEU A 1 109 ? -5.057 -7.278 5.400 1.00 78.56 109 LEU A C 1
ATOM 840 O O . LEU A 1 109 ? -4.258 -8.001 4.809 1.00 78.56 109 LEU A O 1
ATOM 844 N N . HIS A 1 110 ? -5.221 -7.365 6.720 1.00 80.69 110 HIS A N 1
ATOM 845 C CA . HIS A 1 110 ? -4.458 -8.304 7.540 1.00 80.69 110 HIS A CA 1
ATOM 846 C C . HIS A 1 110 ? -4.802 -9.774 7.236 1.00 80.69 110 HIS A C 1
ATOM 848 O O . HIS A 1 110 ? -3.936 -10.650 7.273 1.00 80.69 110 HIS A O 1
ATOM 854 N N . LEU A 1 111 ? -6.062 -10.066 6.894 1.00 80.06 111 LEU A N 1
ATOM 855 C CA . LEU A 1 111 ? -6.464 -11.386 6.408 1.00 80.06 111 LEU A CA 1
ATOM 856 C C . LEU A 1 111 ? -5.892 -11.692 5.022 1.00 80.06 111 LEU A C 1
ATOM 858 O O . LEU A 1 111 ? -5.530 -12.845 4.798 1.00 80.06 111 LEU A O 1
ATOM 862 N N . ALA A 1 112 ? -5.784 -10.701 4.133 1.00 74.44 112 ALA A N 1
ATOM 863 C CA . ALA A 1 112 ? -5.159 -10.849 2.820 1.00 74.44 112 ALA A CA 1
ATOM 864 C C . ALA A 1 112 ? -3.688 -11.269 2.952 1.00 74.44 112 ALA A C 1
ATOM 866 O O . ALA A 1 112 ? -3.261 -12.211 2.291 1.00 74.44 112 ALA A O 1
ATOM 867 N N . TYR A 1 113 ? -2.958 -10.645 3.884 1.00 71.81 113 TYR A N 1
ATOM 868 C CA . TYR A 1 113 ? -1.567 -10.987 4.195 1.00 71.81 113 TYR A CA 1
ATOM 869 C C . TYR A 1 113 ? -1.405 -12.437 4.683 1.00 71.81 113 TYR A C 1
ATOM 871 O O . TYR A 1 113 ? -0.548 -13.176 4.213 1.00 71.81 113 TYR A O 1
ATOM 879 N N . HIS A 1 114 ? -2.262 -12.887 5.603 1.00 74.81 114 HIS A N 1
ATOM 880 C CA . HIS A 1 114 ? -2.158 -14.236 6.168 1.00 74.81 114 HIS A CA 1
ATOM 881 C C . HIS A 1 114 ? -2.835 -15.338 5.339 1.00 74.81 114 HIS A C 1
ATOM 883 O O . HIS A 1 114 ? -2.746 -16.513 5.710 1.00 74.81 114 HIS A O 1
ATOM 889 N N . ARG A 1 115 ? -3.568 -14.993 4.274 1.00 74.88 115 ARG A N 1
ATOM 890 C CA . ARG A 1 115 ? -4.308 -15.952 3.438 1.00 74.88 115 ARG A CA 1
ATOM 891 C C . ARG A 1 115 ? -4.090 -15.680 1.949 1.00 74.88 115 ARG A C 1
ATOM 893 O O . ARG A 1 115 ? -5.010 -15.167 1.306 1.00 74.88 115 ARG A O 1
ATOM 900 N N . PRO A 1 116 ? -2.935 -16.095 1.397 1.00 67.31 116 PRO A N 1
ATOM 901 C CA . PRO A 1 116 ? -2.615 -15.886 -0.015 1.00 67.31 116 PRO A CA 1
ATOM 902 C C . PRO A 1 116 ? -3.705 -16.441 -0.948 1.00 67.31 116 PRO A C 1
ATOM 904 O O . PRO A 1 116 ? -4.113 -15.751 -1.874 1.00 67.31 116 PRO A O 1
ATOM 907 N N . ASP A 1 117 ? -4.299 -17.598 -0.622 1.00 72.25 117 ASP A N 1
ATOM 908 C CA . ASP A 1 117 ? -5.369 -18.244 -1.409 1.00 72.25 117 ASP A CA 1
ATOM 909 C C . ASP A 1 117 ? -6.615 -17.373 -1.666 1.00 72.25 117 ASP A C 1
ATOM 911 O O . ASP A 1 117 ? -7.438 -17.693 -2.522 1.00 72.25 117 ASP A O 1
ATOM 915 N N . ARG A 1 118 ? -6.840 -16.330 -0.857 1.00 74.88 118 ARG A N 1
ATOM 916 C CA . ARG A 1 118 ? -7.994 -15.418 -0.980 1.00 74.88 118 ARG A CA 1
ATOM 917 C C . ARG A 1 118 ? -7.584 -13.954 -0.883 1.00 74.88 118 ARG A C 1
ATOM 919 O O . ARG A 1 118 ? -8.397 -13.117 -0.487 1.00 74.88 118 ARG A O 1
ATOM 926 N N . ARG A 1 119 ? -6.323 -13.666 -1.188 1.00 62.94 119 ARG A N 1
ATOM 927 C CA . ARG A 1 119 ? -5.723 -12.347 -1.032 1.00 62.94 119 ARG A CA 1
ATOM 928 C C . ARG A 1 119 ? -6.526 -11.274 -1.762 1.00 62.94 119 ARG A C 1
ATOM 930 O O . ARG A 1 119 ? -6.972 -10.331 -1.116 1.00 62.94 119 ARG A O 1
ATOM 937 N N . ASP A 1 120 ? -6.816 -11.488 -3.042 1.00 59.50 120 ASP A N 1
ATOM 938 C CA . ASP A 1 120 ? -7.507 -10.509 -3.893 1.00 59.50 120 ASP A CA 1
ATOM 939 C C . ASP A 1 120 ? -8.903 -10.161 -3.373 1.00 59.50 120 ASP A C 1
ATOM 941 O O . ASP A 1 120 ? -9.255 -8.991 -3.262 1.00 59.50 120 ASP A O 1
ATOM 945 N N . PHE A 1 121 ? -9.665 -11.173 -2.944 1.00 80.44 121 PHE A N 1
ATOM 946 C CA . PHE A 1 121 ? -10.986 -10.975 -2.345 1.00 80.44 121 PHE A CA 1
ATOM 947 C C . PHE A 1 121 ? -10.922 -10.070 -1.106 1.00 80.44 121 PHE A C 1
ATOM 949 O O . PHE A 1 121 ? -11.743 -9.171 -0.937 1.00 80.44 121 PHE A O 1
ATOM 956 N N . TYR A 1 122 ? -9.954 -10.307 -0.217 1.00 77.06 122 TYR A N 1
ATOM 957 C CA . TYR A 1 122 ? -9.819 -9.513 1.003 1.00 77.06 122 TYR A CA 1
ATOM 958 C C . TYR A 1 122 ? -9.248 -8.113 0.744 1.00 77.06 122 TYR A C 1
ATOM 960 O O . TYR A 1 122 ? -9.623 -7.180 1.455 1.00 77.06 122 TYR A O 1
ATOM 968 N N . ILE A 1 123 ? -8.384 -7.953 -0.263 1.00 72.62 123 ILE A N 1
ATOM 969 C CA . ILE A 1 123 ? -7.912 -6.640 -0.722 1.00 72.62 123 ILE A CA 1
ATOM 970 C C . ILE A 1 123 ? -9.091 -5.827 -1.258 1.00 72.62 123 ILE A C 1
ATOM 972 O O . ILE A 1 123 ? -9.309 -4.704 -0.803 1.00 72.62 123 ILE A O 1
ATOM 976 N N . GLU A 1 124 ? -9.890 -6.400 -2.159 1.00 73.50 124 GLU A N 1
ATOM 977 C CA . GLU A 1 124 ? -11.049 -5.728 -2.751 1.00 73.50 124 GLU A CA 1
ATOM 978 C C . GLU A 1 124 ? -12.078 -5.330 -1.681 1.00 73.50 124 GLU A C 1
ATOM 980 O O . GLU A 1 124 ? -12.509 -4.174 -1.625 1.00 73.50 124 GLU A O 1
ATOM 985 N N . GLU A 1 125 ? -12.410 -6.246 -0.764 1.00 85.31 125 GLU A N 1
ATOM 986 C CA . GLU A 1 125 ? -13.327 -5.961 0.345 1.00 85.31 125 GLU A CA 1
ATOM 987 C C . GLU A 1 125 ? -12.764 -4.873 1.276 1.00 85.31 125 GLU A C 1
ATOM 989 O O . GLU A 1 125 ? -13.488 -3.964 1.693 1.00 85.31 125 GLU A O 1
ATOM 994 N N . GLY A 1 126 ? -11.458 -4.915 1.566 1.00 84.94 126 GLY A N 1
ATOM 995 C CA . GLY A 1 126 ? -10.767 -3.898 2.355 1.00 84.94 126 GLY A CA 1
ATOM 996 C C . GLY A 1 126 ? -10.846 -2.509 1.719 1.00 84.94 126 GLY A C 1
ATOM 997 O O . GLY A 1 126 ? -11.248 -1.548 2.382 1.00 84.94 126 GLY A O 1
ATOM 998 N N . ILE A 1 127 ? -10.544 -2.405 0.422 1.00 79.38 127 ILE A N 1
ATOM 999 C CA . ILE A 1 127 ? -10.634 -1.158 -0.353 1.00 79.38 127 ILE A CA 1
ATOM 1000 C C . ILE A 1 127 ? -12.071 -0.630 -0.349 1.00 79.38 127 ILE A C 1
ATOM 1002 O O . ILE A 1 127 ? -12.299 0.555 -0.086 1.00 79.38 127 ILE A O 1
ATOM 1006 N N . LEU A 1 128 ? -13.059 -1.496 -0.586 1.00 81.12 128 LEU A N 1
ATOM 1007 C CA . LEU A 1 128 ? -14.468 -1.111 -0.618 1.00 81.12 128 LEU A CA 1
ATOM 1008 C C . LEU A 1 128 ? -14.938 -0.553 0.733 1.00 81.12 128 LEU A C 1
ATOM 1010 O O . LEU A 1 128 ? -15.636 0.469 0.788 1.00 81.12 128 LEU A O 1
ATOM 1014 N N . LEU A 1 129 ? -14.565 -1.213 1.832 1.00 89.25 129 LEU A N 1
ATOM 1015 C CA . LEU A 1 129 ? -14.875 -0.771 3.190 1.00 89.25 129 LEU A CA 1
ATOM 1016 C C . LEU A 1 129 ? -14.204 0.568 3.507 1.00 89.25 129 LEU A C 1
ATOM 1018 O O . LEU A 1 129 ? -14.882 1.477 3.995 1.00 89.25 129 LEU A O 1
ATOM 1022 N N . HIS A 1 130 ? -12.926 0.726 3.154 1.00 87.19 130 HIS A N 1
ATOM 1023 C CA . HIS A 1 130 ? -12.194 1.981 3.293 1.00 87.19 130 HIS A CA 1
ATOM 1024 C C . HIS A 1 130 ? -12.874 3.124 2.518 1.00 87.19 130 HIS A C 1
ATOM 1026 O O . HIS A 1 130 ? -13.172 4.166 3.095 1.00 87.19 130 HIS A O 1
ATOM 1032 N N . GLN A 1 131 ? -13.226 2.927 1.245 1.00 82.19 131 GLN A N 1
ATOM 1033 C CA . GLN A 1 131 ? -13.900 3.947 0.429 1.00 82.19 131 GLN A CA 1
ATOM 1034 C C . GLN A 1 131 ? -15.275 4.346 0.986 1.00 82.19 131 GLN A C 1
ATOM 1036 O O . GLN A 1 131 ? -15.663 5.519 0.950 1.00 82.19 131 GLN A O 1
ATOM 1041 N N . LYS A 1 132 ? -16.053 3.379 1.492 1.00 87.44 132 LYS A N 1
ATOM 1042 C CA . LYS A 1 132 ? -17.330 3.657 2.171 1.00 87.44 132 LYS A CA 1
ATOM 1043 C C . LYS A 1 132 ? -17.100 4.466 3.450 1.00 87.44 132 LYS A C 1
ATOM 1045 O O . LYS A 1 132 ? -17.823 5.433 3.681 1.00 87.44 132 LYS A O 1
ATOM 1050 N N . ALA A 1 133 ? -16.095 4.100 4.244 1.00 90.00 133 ALA A N 1
ATOM 1051 C CA . ALA A 1 133 ? -15.725 4.813 5.460 1.00 90.00 133 ALA A CA 1
ATOM 1052 C C . ALA A 1 133 ? -15.286 6.257 5.169 1.00 90.00 133 ALA A C 1
ATOM 1054 O O . ALA A 1 133 ? -15.829 7.187 5.762 1.00 90.00 133 ALA A O 1
ATOM 1055 N N . SER A 1 134 ? -14.399 6.455 4.190 1.00 87.06 134 SER A N 1
ATOM 1056 C CA . SER A 1 134 ? -13.888 7.766 3.772 1.00 87.06 134 SER A CA 1
ATOM 1057 C C . SER A 1 134 ? -15.002 8.692 3.301 1.00 87.06 134 SER A C 1
ATOM 1059 O O . SER A 1 134 ? -15.063 9.839 3.733 1.00 87.06 134 SER A O 1
ATOM 1061 N N . ARG A 1 135 ? -15.955 8.198 2.498 1.00 87.56 135 ARG A N 1
ATOM 1062 C CA . ARG A 1 135 ? -17.126 8.995 2.092 1.00 87.56 135 ARG A CA 1
ATOM 1063 C C . ARG A 1 135 ? -17.987 9.418 3.280 1.00 87.56 135 ARG A C 1
ATOM 1065 O O . ARG A 1 135 ? -18.450 10.555 3.318 1.00 87.56 135 ARG A O 1
ATOM 1072 N N . SER A 1 136 ? -18.212 8.525 4.244 1.00 89.25 136 SER A N 1
ATOM 1073 C CA . SER A 1 136 ? -18.948 8.858 5.468 1.00 89.25 136 SER A CA 1
ATOM 1074 C C . SER A 1 136 ? -18.203 9.893 6.319 1.00 89.25 136 SER A C 1
ATOM 1076 O O . SER A 1 136 ? -18.822 10.862 6.744 1.00 89.25 136 SER A O 1
ATOM 1078 N N . ALA A 1 137 ? -16.889 9.746 6.503 1.00 87.19 137 ALA A N 1
ATOM 1079 C CA . ALA A 1 137 ? -16.067 10.703 7.245 1.00 87.19 137 ALA A CA 1
ATOM 1080 C C . ALA A 1 137 ? -16.019 12.084 6.563 1.00 87.19 137 ALA A C 1
ATOM 1082 O O . ALA A 1 137 ? -16.157 13.108 7.227 1.00 87.19 137 ALA A O 1
ATOM 1083 N N . MET A 1 138 ? -15.912 12.130 5.230 1.00 84.81 138 MET A N 1
ATOM 1084 C CA . MET A 1 138 ? -15.964 13.381 4.461 1.00 84.81 138 MET A CA 1
ATOM 1085 C C . MET A 1 138 ? -17.290 14.118 4.630 1.00 84.81 138 MET A C 1
ATOM 1087 O O . MET A 1 138 ? -17.291 15.340 4.716 1.00 84.81 138 MET A O 1
ATOM 1091 N N . ARG A 1 139 ? -18.415 13.400 4.728 1.00 86.62 139 ARG A N 1
ATOM 1092 C CA . ARG A 1 139 ? -19.717 14.024 5.012 1.00 86.62 139 ARG A CA 1
ATOM 1093 C C . ARG A 1 139 ? -19.764 14.654 6.400 1.00 86.62 139 ARG A C 1
ATOM 1095 O O . ARG A 1 139 ? -20.329 15.729 6.525 1.00 86.62 139 ARG A O 1
ATOM 1102 N N . VAL A 1 140 ? -19.155 14.021 7.407 1.00 84.12 140 VAL A N 1
ATOM 1103 C CA . VAL A 1 140 ? -19.040 14.594 8.761 1.00 84.12 140 VAL A CA 1
ATOM 1104 C C . VAL A 1 140 ? -18.210 15.879 8.730 1.00 84.12 140 VAL A C 1
ATOM 1106 O O . VAL A 1 140 ? -18.630 16.883 9.288 1.00 84.12 140 VAL A O 1
ATOM 1109 N N . MET A 1 141 ? -17.082 15.885 8.013 1.00 81.38 141 MET A N 1
ATOM 1110 C CA . MET A 1 141 ? -16.242 17.083 7.858 1.00 81.38 141 MET A CA 1
ATOM 1111 C C . MET A 1 141 ? -16.922 18.196 7.042 1.00 81.38 141 MET A C 1
ATOM 1113 O O . MET A 1 141 ? -16.718 19.374 7.318 1.00 81.38 141 MET A O 1
ATOM 1117 N N . ALA A 1 142 ? -17.730 17.837 6.042 1.00 81.19 142 ALA A N 1
ATOM 1118 C CA . ALA A 1 142 ? -18.423 18.781 5.165 1.00 81.19 142 ALA A CA 1
ATOM 1119 C C . ALA A 1 142 ? -19.747 19.312 5.740 1.00 81.19 142 ALA A C 1
ATOM 1121 O O . ALA A 1 142 ? -20.314 20.242 5.172 1.00 81.19 142 ALA A O 1
ATOM 1122 N N . ALA A 1 143 ? -20.249 18.746 6.843 1.00 77.44 143 ALA A N 1
ATOM 1123 C CA . ALA A 1 143 ? -21.545 19.101 7.423 1.00 77.44 143 ALA A CA 1
ATOM 1124 C C . ALA A 1 143 ? -21.611 20.529 8.007 1.00 77.44 143 ALA A C 1
ATOM 1126 O O . ALA A 1 143 ? -22.661 20.925 8.500 1.00 77.44 143 ALA A O 1
ATOM 1127 N N . GLY A 1 144 ? -20.533 21.318 7.932 1.00 55.59 144 GLY A N 1
ATOM 1128 C CA . GLY A 1 144 ? -20.534 22.758 8.222 1.00 55.59 144 GLY A CA 1
ATOM 1129 C C . GLY A 1 144 ? -20.711 23.129 9.696 1.00 55.59 144 GLY A C 1
ATOM 1130 O O . GLY A 1 144 ? -20.606 24.308 10.030 1.00 55.59 144 GLY A O 1
ATOM 1131 N N . ASP A 1 145 ? -20.941 22.149 10.570 1.00 71.06 145 ASP A N 1
ATOM 1132 C CA . ASP A 1 145 ? -21.064 22.356 12.005 1.00 71.06 145 ASP A CA 1
ATOM 1133 C C . ASP A 1 145 ? -19.690 22.316 12.688 1.00 71.06 145 ASP A C 1
ATOM 1135 O O . ASP A 1 145 ? -18.732 21.710 12.194 1.00 71.06 145 ASP A O 1
ATOM 1139 N N . LYS A 1 146 ? -19.564 23.002 13.824 1.00 74.25 146 LYS A N 1
ATOM 1140 C CA . LYS A 1 146 ? -18.289 23.091 14.543 1.00 74.25 146 LYS A CA 1
ATOM 1141 C C . LYS A 1 146 ? -17.922 21.702 15.077 1.00 74.25 146 LYS A C 1
ATOM 1143 O O . LYS A 1 146 ? -18.560 21.225 16.008 1.00 74.25 146 LYS A O 1
ATOM 1148 N N . ILE A 1 147 ? -16.888 21.082 14.499 1.00 77.44 147 ILE A N 1
ATOM 1149 C CA . ILE A 1 147 ? -16.392 19.761 14.915 1.00 77.44 147 ILE A CA 1
ATOM 1150 C C . ILE A 1 147 ? -16.074 19.799 16.413 1.00 77.44 147 ILE A C 1
ATOM 1152 O O . ILE A 1 147 ? -15.216 20.571 16.856 1.00 77.44 147 ILE A O 1
ATOM 1156 N N . ASP A 1 148 ? -16.779 18.981 17.192 1.00 85.25 148 ASP A N 1
ATOM 1157 C CA . ASP A 1 148 ? -16.524 18.860 18.623 1.00 85.25 148 ASP A CA 1
ATOM 1158 C C . ASP A 1 148 ? -15.253 18.027 18.903 1.00 85.25 148 ASP A C 1
ATOM 1160 O O . ASP A 1 148 ? -14.616 17.468 18.004 1.00 85.25 148 ASP A O 1
ATOM 1164 N N . LYS A 1 149 ? -14.836 17.960 20.172 1.00 77.81 149 LYS A N 1
ATOM 1165 C CA . LYS A 1 149 ? -13.613 17.236 20.557 1.00 77.81 149 LYS A CA 1
ATOM 1166 C C . LYS A 1 149 ? -13.708 15.727 20.311 1.00 77.81 149 LYS A C 1
ATOM 1168 O O . LYS A 1 149 ? -12.697 15.119 19.961 1.00 77.81 149 LYS A O 1
ATOM 1173 N N . ASP A 1 150 ? -14.888 15.136 20.459 1.00 80.56 150 ASP A N 1
ATOM 1174 C CA . ASP A 1 150 ? -15.097 13.695 20.315 1.00 80.56 150 ASP A CA 1
ATOM 1175 C C . ASP A 1 150 ? -15.109 13.304 18.832 1.00 80.56 150 ASP A C 1
ATOM 1177 O O . ASP A 1 150 ? -14.494 12.313 18.430 1.00 80.56 150 ASP A O 1
ATOM 1181 N N . GLN A 1 151 ? -15.727 14.126 17.984 1.00 82.56 151 GLN A N 1
ATOM 1182 C CA . GLN A 1 151 ? -15.676 14.014 16.531 1.00 82.56 151 GLN A CA 1
ATOM 1183 C C . GLN A 1 151 ? -14.251 14.198 16.012 1.00 82.56 151 GLN A C 1
ATOM 1185 O O . GLN A 1 151 ? -13.809 13.406 15.181 1.00 82.56 151 GLN A O 1
ATOM 1190 N N . ALA A 1 152 ? -13.503 15.177 16.529 1.00 77.31 152 ALA A N 1
ATOM 1191 C CA . ALA A 1 152 ? -12.098 15.365 16.177 1.00 77.31 152 ALA A CA 1
ATOM 1192 C C . ALA A 1 152 ? -11.244 14.145 16.567 1.00 77.31 152 ALA A C 1
ATOM 1194 O O . ALA A 1 152 ? -10.466 13.657 15.747 1.00 77.31 152 ALA A O 1
ATOM 1195 N N . ALA A 1 153 ? -11.429 13.600 17.774 1.00 76.62 153 ALA A N 1
ATOM 1196 C CA . ALA A 1 153 ? -10.747 12.382 18.215 1.00 76.62 153 ALA A CA 1
ATOM 1197 C C . ALA A 1 153 ? -11.106 11.173 17.333 1.00 76.62 153 ALA A C 1
ATOM 1199 O O . ALA A 1 153 ? -10.240 10.383 16.957 1.00 76.62 153 ALA A O 1
ATOM 1200 N N . THR A 1 154 ? -12.371 11.060 16.932 1.00 84.00 154 THR A N 1
ATOM 1201 C CA . THR A 1 154 ? -12.842 9.979 16.061 1.00 84.00 154 THR A CA 1
ATOM 1202 C C . THR A 1 154 ? -12.265 10.104 14.650 1.00 84.00 154 THR A C 1
ATOM 1204 O O . THR A 1 154 ? -11.769 9.123 14.098 1.00 84.00 154 THR A O 1
ATOM 1207 N N . LEU A 1 155 ? -12.250 11.308 14.074 1.00 84.62 155 LEU A N 1
ATOM 1208 C CA . LEU A 1 155 ? -11.622 11.582 12.778 1.00 84.62 155 LEU A CA 1
ATOM 1209 C C . LEU A 1 155 ? -10.105 11.352 12.817 1.00 84.62 155 LEU A C 1
ATOM 1211 O O . LEU A 1 155 ? -9.536 10.861 11.843 1.00 84.62 155 LEU A O 1
ATOM 1215 N N . PHE A 1 156 ? -9.455 11.632 13.947 1.00 83.44 156 PHE A N 1
ATOM 1216 C CA . PHE A 1 156 ? -8.050 11.301 14.155 1.00 83.44 156 PHE A CA 1
ATOM 1217 C C . PHE A 1 156 ? -7.819 9.784 14.135 1.00 83.44 156 PHE A C 1
ATOM 1219 O O . PHE A 1 156 ? -7.007 9.309 13.340 1.00 83.44 156 PHE A O 1
ATOM 1226 N N . VAL A 1 157 ? -8.583 9.002 14.906 1.00 82.12 157 VAL A N 1
ATOM 1227 C CA . VAL A 1 157 ? -8.504 7.526 14.880 1.00 82.12 157 VAL A CA 1
ATOM 1228 C C . VAL A 1 157 ? -8.798 6.983 13.482 1.00 82.12 157 VAL A C 1
ATOM 1230 O O . VAL A 1 157 ? -8.105 6.086 13.002 1.00 82.12 157 VAL A O 1
ATOM 1233 N N . PHE A 1 158 ? -9.787 7.557 12.793 1.00 84.81 158 PHE A N 1
ATOM 1234 C CA . PHE A 1 158 ? -10.073 7.228 11.403 1.00 84.81 158 PHE A CA 1
ATOM 1235 C C . PHE A 1 158 ? -8.850 7.459 10.512 1.00 84.81 158 PHE A C 1
ATOM 1237 O O . PHE A 1 158 ? -8.479 6.558 9.769 1.00 84.81 158 PHE A O 1
ATOM 1244 N N . SER A 1 159 ? -8.185 8.612 10.630 1.00 80.00 159 SER A N 1
ATOM 1245 C CA . SER A 1 159 ? -6.985 8.932 9.847 1.00 80.00 159 SER A CA 1
ATOM 1246 C C . SER A 1 159 ? -5.830 7.950 10.088 1.00 80.00 159 SER A C 1
ATOM 1248 O O . SER A 1 159 ? -5.122 7.570 9.157 1.00 80.00 159 SER A O 1
ATOM 1250 N N . MET A 1 160 ? -5.679 7.467 11.326 1.00 80.19 160 MET A N 1
ATOM 1251 C CA . MET A 1 160 ? -4.684 6.447 11.656 1.00 80.19 160 MET A CA 1
ATOM 1252 C C . MET A 1 160 ? -5.019 5.107 10.992 1.00 80.19 160 MET A C 1
ATOM 1254 O O . MET A 1 160 ? -4.138 4.448 10.449 1.00 80.19 160 MET A O 1
ATOM 1258 N N . LEU A 1 161 ? -6.296 4.711 10.994 1.00 79.75 161 LEU A N 1
ATOM 1259 C CA . LEU A 1 161 ? -6.750 3.470 10.362 1.00 79.75 161 LEU A CA 1
ATOM 1260 C C . LEU A 1 161 ? -6.693 3.541 8.828 1.00 79.75 161 LEU A C 1
ATOM 1262 O O . LEU A 1 161 ? -6.453 2.526 8.176 1.00 79.75 161 LEU A O 1
ATOM 1266 N N . THR A 1 162 ? -6.887 4.722 8.233 1.00 77.38 162 THR A N 1
ATOM 1267 C CA . THR A 1 162 ? -6.776 4.910 6.780 1.00 77.38 162 THR A CA 1
ATOM 1268 C C . THR A 1 162 ? -5.342 5.013 6.288 1.00 77.38 162 THR A C 1
ATOM 1270 O O . THR A 1 162 ? -5.109 4.749 5.113 1.00 77.38 162 THR A O 1
ATOM 1273 N N . MET A 1 163 ? -4.373 5.314 7.157 1.00 72.25 163 MET A N 1
ATOM 1274 C CA . MET A 1 163 ? -2.952 5.323 6.797 1.00 72.25 163 MET A CA 1
ATOM 1275 C C . MET A 1 163 ? -2.482 3.975 6.220 1.00 72.25 163 MET A C 1
ATOM 1277 O O . MET A 1 163 ? -1.637 3.961 5.332 1.00 72.25 163 MET A O 1
ATOM 1281 N N . PHE A 1 164 ? -3.067 2.854 6.654 1.00 66.44 164 PHE A N 1
ATOM 1282 C CA . PHE A 1 164 ? -2.781 1.514 6.114 1.00 66.44 164 PHE A CA 1
ATOM 1283 C C . PHE A 1 164 ? -3.341 1.280 4.701 1.00 66.44 164 PHE A C 1
ATOM 1285 O O . PHE A 1 164 ? -2.929 0.342 4.028 1.00 66.44 164 PHE A O 1
ATOM 1292 N N . PHE A 1 165 ? -4.271 2.130 4.262 1.00 65.38 165 PHE A N 1
ATOM 1293 C CA . PHE A 1 165 ? -4.861 2.142 2.920 1.00 65.38 165 PHE A CA 1
ATOM 1294 C C . PHE A 1 165 ? -4.355 3.301 2.061 1.00 65.38 165 PHE A C 1
ATOM 1296 O O . PHE A 1 165 ? -4.733 3.396 0.896 1.00 65.38 165 PHE A O 1
ATOM 1303 N N . ALA A 1 166 ? -3.538 4.198 2.620 1.00 64.50 166 ALA A N 1
ATOM 1304 C CA . ALA A 1 166 ? -2.900 5.252 1.854 1.00 64.50 166 ALA A CA 1
ATOM 1305 C C . ALA A 1 166 ? -1.875 4.586 0.928 1.00 64.50 166 ALA A C 1
ATOM 1307 O O . ALA A 1 166 ? -0.881 4.055 1.437 1.00 64.50 166 ALA A O 1
ATOM 1308 N N . PRO A 1 167 ? -2.088 4.585 -0.399 1.00 66.31 167 PRO A N 1
ATOM 1309 C CA . PRO A 1 167 ? -1.219 3.830 -1.269 1.00 66.31 167 PRO A CA 1
ATOM 1310 C C . PRO A 1 167 ? 0.131 4.552 -1.346 1.00 66.31 167 PRO A C 1
ATOM 1312 O O . PRO A 1 167 ? 0.250 5.640 -1.915 1.00 66.31 167 PRO A O 1
ATOM 1315 N N . LEU A 1 168 ? 1.149 3.954 -0.730 1.00 67.25 168 LEU A N 1
ATOM 1316 C CA . LEU A 1 168 ? 2.539 4.402 -0.735 1.00 67.25 168 LEU A CA 1
ATOM 1317 C C . LEU A 1 168 ? 3.070 4.592 -2.155 1.00 67.25 168 LEU A C 1
ATOM 1319 O O . LEU A 1 168 ? 3.915 5.458 -2.382 1.00 67.25 168 LEU A O 1
ATOM 1323 N N . LEU A 1 169 ? 2.560 3.800 -3.099 1.00 72.38 169 LEU A N 1
ATOM 1324 C CA . LEU A 1 169 ? 2.950 3.822 -4.502 1.00 72.38 169 LEU A CA 1
ATOM 1325 C C . LEU A 1 169 ? 1.920 4.521 -5.400 1.00 72.38 169 LEU A C 1
ATOM 1327 O O . LEU A 1 169 ? 2.108 4.520 -6.614 1.00 72.38 169 LEU A O 1
ATOM 1331 N N . ALA A 1 170 ? 0.879 5.174 -4.858 1.00 77.06 170 ALA A N 1
ATOM 1332 C CA . ALA A 1 170 ? -0.138 5.876 -5.659 1.00 77.06 170 ALA A CA 1
ATOM 1333 C C . ALA A 1 170 ? 0.444 6.815 -6.736 1.00 77.06 170 ALA A C 1
ATOM 1335 O O . ALA A 1 170 ? -0.025 6.754 -7.875 1.00 77.06 170 ALA A O 1
ATOM 1336 N N . PRO A 1 171 ? 1.472 7.646 -6.451 1.00 80.00 171 PRO A N 1
ATOM 1337 C CA . PRO A 1 171 ? 2.053 8.517 -7.473 1.00 80.00 171 PRO A CA 1
ATOM 1338 C C . PRO A 1 171 ? 2.711 7.739 -8.619 1.00 80.00 171 PRO A C 1
ATOM 1340 O O . PRO A 1 171 ? 2.593 8.134 -9.776 1.00 80.00 171 PRO A O 1
ATOM 1343 N N . LEU A 1 172 ? 3.389 6.628 -8.309 1.00 82.12 172 LEU A N 1
ATOM 1344 C CA . LEU A 1 172 ? 4.003 5.751 -9.306 1.00 82.12 172 LEU A CA 1
ATOM 1345 C C . LEU A 1 172 ? 2.928 5.013 -10.111 1.00 82.12 172 LEU A C 1
ATOM 1347 O O . LEU A 1 172 ? 3.002 4.967 -11.335 1.00 82.12 172 LEU A O 1
ATOM 1351 N N . ARG A 1 173 ? 1.895 4.502 -9.433 1.00 82.38 173 ARG A N 1
ATOM 1352 C CA . ARG A 1 173 ? 0.771 3.806 -10.060 1.00 82.38 173 ARG A CA 1
ATOM 1353 C C . ARG A 1 173 ? 0.052 4.695 -11.068 1.00 82.38 173 ARG A C 1
ATOM 1355 O O . ARG A 1 173 ? -0.158 4.265 -12.193 1.00 82.38 173 ARG A O 1
ATOM 1362 N N . ALA A 1 174 ? -0.252 5.942 -10.707 1.00 84.00 174 ALA A N 1
ATOM 1363 C CA . ALA A 1 174 ? -0.908 6.886 -11.611 1.00 84.00 174 ALA A CA 1
ATOM 1364 C C . ALA A 1 174 ? -0.077 7.155 -12.881 1.00 84.00 174 ALA A C 1
ATOM 1366 O O . ALA A 1 174 ? -0.625 7.225 -13.979 1.00 84.00 174 ALA A O 1
ATOM 1367 N N . ARG A 1 175 ? 1.251 7.264 -12.743 1.00 84.50 175 ARG A N 1
ATOM 1368 C CA . ARG A 1 175 ? 2.173 7.457 -13.876 1.00 84.50 175 ARG A CA 1
ATOM 1369 C C . ARG A 1 175 ? 2.220 6.232 -14.787 1.00 84.50 175 ARG A C 1
ATOM 1371 O O . ARG A 1 175 ? 2.129 6.375 -16.001 1.00 84.50 175 ARG A O 1
ATOM 1378 N N . ILE A 1 176 ? 2.284 5.037 -14.202 1.00 84.38 176 ILE A N 1
ATOM 1379 C CA . ILE A 1 176 ? 2.308 3.773 -14.947 1.00 84.38 176 ILE A CA 1
ATOM 1380 C C . ILE A 1 176 ? 0.965 3.502 -15.628 1.00 84.38 176 ILE A C 1
ATOM 1382 O O . ILE A 1 176 ? 0.947 3.058 -16.769 1.00 84.38 176 ILE A O 1
ATOM 1386 N N . GLU A 1 177 ? -0.162 3.804 -14.982 1.00 83.69 177 GLU A N 1
ATOM 1387 C CA . GLU A 1 177 ? -1.486 3.679 -15.601 1.00 83.69 177 GLU A CA 1
ATOM 1388 C C . GLU A 1 177 ? -1.663 4.636 -16.787 1.00 83.69 177 GLU A C 1
ATOM 1390 O O . GLU A 1 177 ? -2.285 4.257 -17.780 1.00 83.69 177 GLU A O 1
ATOM 1395 N N . ALA A 1 178 ? -1.089 5.842 -16.717 1.00 82.12 178 ALA A N 1
ATOM 1396 C CA . ALA A 1 178 ? -1.083 6.785 -17.831 1.00 82.12 178 ALA A CA 1
ATOM 1397 C C . ALA A 1 178 ? -0.174 6.319 -18.986 1.00 82.12 178 ALA A C 1
ATOM 1399 O O . ALA A 1 178 ? -0.591 6.359 -20.146 1.00 82.12 178 ALA A O 1
ATOM 1400 N N . ALA A 1 179 ? 1.037 5.838 -18.679 1.00 79.56 179 ALA A N 1
ATOM 1401 C CA . ALA A 1 179 ? 2.018 5.386 -19.670 1.00 79.56 179 ALA A CA 1
ATOM 1402 C C . ALA A 1 179 ? 1.615 4.066 -20.353 1.00 79.56 179 ALA A C 1
ATOM 1404 O O . ALA A 1 179 ? 1.639 3.961 -21.576 1.00 79.56 179 ALA A O 1
ATOM 1405 N N . ALA A 1 180 ? 1.135 3.085 -19.583 1.00 77.50 180 ALA A N 1
ATOM 1406 C CA . ALA A 1 180 ? 0.688 1.781 -20.079 1.00 77.50 180 ALA A CA 1
ATOM 1407 C C . ALA A 1 180 ? -0.773 1.785 -20.576 1.00 77.50 180 ALA A C 1
ATOM 1409 O O . ALA A 1 180 ? -1.411 0.734 -20.660 1.00 77.50 180 ALA A O 1
ATOM 1410 N N . SER A 1 181 ? -1.331 2.957 -20.899 1.00 69.31 181 SER A N 1
ATOM 1411 C CA . SER A 1 181 ? -2.733 3.107 -21.315 1.00 69.31 181 SER A CA 1
ATOM 1412 C C . SER A 1 181 ? -3.074 2.352 -22.609 1.00 69.31 181 SER A C 1
ATOM 1414 O O . SER A 1 181 ? -4.225 1.961 -22.799 1.00 69.31 181 SER A O 1
ATOM 1416 N N . ALA A 1 182 ? -2.080 2.094 -23.464 1.00 74.38 182 ALA A N 1
ATOM 1417 C CA . ALA A 1 182 ? -2.248 1.390 -24.734 1.00 74.38 182 ALA A CA 1
ATOM 1418 C C . ALA A 1 182 ? -2.266 -0.150 -24.621 1.00 74.38 182 ALA A C 1
ATOM 1420 O O . ALA A 1 182 ? -2.789 -0.802 -25.523 1.00 74.38 182 ALA A O 1
ATOM 1421 N N . ASP A 1 183 ? -1.738 -0.742 -23.537 1.00 82.75 183 ASP A N 1
ATOM 1422 C CA . ASP A 1 183 ? -1.649 -2.203 -23.366 1.00 82.75 183 ASP A CA 1
ATOM 1423 C C . ASP A 1 183 ? -2.292 -2.678 -22.042 1.00 82.75 183 ASP A C 1
ATOM 1425 O O . ASP A 1 183 ? -1.684 -2.617 -20.964 1.00 82.75 183 ASP A O 1
ATOM 1429 N N . PRO A 1 184 ? -3.526 -3.219 -22.100 1.00 81.44 184 PRO A N 1
ATOM 1430 C CA . PRO A 1 184 ? -4.237 -3.722 -20.927 1.00 81.44 184 PRO A CA 1
ATOM 1431 C C . PRO A 1 184 ? -3.617 -4.961 -20.267 1.00 81.44 184 PRO A C 1
ATOM 1433 O O . PRO A 1 184 ? -3.973 -5.270 -19.126 1.00 81.44 184 PRO A O 1
ATOM 1436 N N . ALA A 1 185 ? -2.778 -5.732 -20.965 1.00 82.50 185 ALA A N 1
ATOM 1437 C CA . ALA A 1 185 ? -2.094 -6.888 -20.388 1.00 82.50 185 ALA A CA 1
ATOM 1438 C C . ALA A 1 185 ? -0.902 -6.425 -19.543 1.00 82.50 185 ALA A C 1
ATOM 1440 O O . ALA A 1 185 ? -0.851 -6.742 -18.355 1.00 82.50 185 ALA A O 1
ATOM 1441 N N . LEU A 1 186 ? -0.040 -5.564 -20.097 1.00 83.44 186 LEU A N 1
ATOM 1442 C CA . LEU A 1 186 ? 1.079 -4.964 -19.356 1.00 83.44 186 LEU A CA 1
ATOM 1443 C C . LEU A 1 186 ? 0.605 -4.183 -18.129 1.00 83.44 186 LEU A C 1
ATOM 1445 O O . LEU A 1 186 ? 1.162 -4.324 -17.039 1.00 83.44 186 LEU A O 1
ATOM 1449 N N . ARG A 1 187 ? -0.482 -3.413 -18.269 1.00 83.00 187 ARG A N 1
ATOM 1450 C CA . ARG A 1 187 ? -1.061 -2.655 -17.152 1.00 83.00 187 ARG A CA 1
ATOM 1451 C C . ARG A 1 187 ? -1.488 -3.556 -15.990 1.00 83.00 187 ARG A C 1
ATOM 1453 O O . ARG A 1 187 ? -1.340 -3.160 -14.838 1.00 83.00 187 ARG A O 1
ATOM 1460 N N . ARG A 1 188 ? -2.004 -4.759 -16.275 1.00 83.62 188 ARG A N 1
ATOM 1461 C CA . ARG A 1 188 ? -2.393 -5.735 -15.243 1.00 83.62 188 ARG A CA 1
ATOM 1462 C C . ARG A 1 188 ? -1.176 -6.302 -14.522 1.00 83.62 188 ARG A C 1
ATOM 1464 O O . ARG A 1 188 ? -1.166 -6.298 -13.295 1.00 83.62 188 ARG A O 1
ATOM 1471 N N . THR A 1 189 ? -0.141 -6.695 -15.259 1.00 87.31 189 THR A N 1
ATOM 1472 C CA . THR A 1 189 ? 1.107 -7.202 -14.672 1.00 87.31 189 THR A CA 1
ATOM 1473 C C . THR A 1 189 ? 1.788 -6.149 -13.789 1.00 87.31 189 THR A C 1
ATOM 1475 O O . THR A 1 189 ? 2.211 -6.454 -12.674 1.00 87.31 189 THR A O 1
ATOM 1478 N N . TYR A 1 190 ? 1.837 -4.885 -14.225 1.00 87.81 190 TYR A N 1
ATOM 1479 C CA . TYR A 1 190 ? 2.378 -3.792 -13.410 1.00 87.81 190 TYR A CA 1
ATOM 1480 C C . TYR A 1 190 ? 1.529 -3.474 -12.184 1.00 87.81 190 TYR A C 1
ATOM 1482 O O . TYR A 1 190 ? 2.083 -3.285 -11.102 1.00 87.81 190 TYR A O 1
ATOM 1490 N N . ALA A 1 191 ? 0.203 -3.428 -12.332 1.00 84.06 191 ALA A N 1
ATOM 1491 C CA . ALA A 1 191 ? -0.705 -3.217 -11.209 1.00 84.06 191 ALA A CA 1
ATOM 1492 C C . ALA A 1 191 ? -0.509 -4.297 -10.138 1.00 84.06 191 ALA A C 1
ATOM 1494 O O . ALA A 1 191 ? -0.313 -3.958 -8.975 1.00 84.06 191 ALA A O 1
ATOM 1495 N N . HIS A 1 192 ? -0.445 -5.567 -10.546 1.00 83.69 192 HIS A N 1
ATOM 1496 C CA . HIS A 1 192 ? -0.183 -6.685 -9.646 1.00 83.69 192 HIS A CA 1
ATOM 1497 C C . HIS A 1 192 ? 1.171 -6.547 -8.928 1.00 83.69 192 HIS A C 1
ATOM 1499 O O . HIS A 1 192 ? 1.232 -6.634 -7.704 1.00 83.69 192 HIS A O 1
ATOM 1505 N N . ALA A 1 193 ? 2.252 -6.239 -9.655 1.00 86.38 193 ALA A N 1
ATOM 1506 C CA . ALA A 1 193 ? 3.573 -6.055 -9.049 1.00 86.38 193 ALA A CA 1
ATOM 1507 C C . ALA A 1 193 ? 3.617 -4.895 -8.034 1.00 86.38 193 ALA A C 1
ATOM 1509 O O . ALA A 1 193 ? 4.268 -5.006 -6.990 1.00 86.38 193 ALA A O 1
ATOM 1510 N N . LEU A 1 194 ? 2.912 -3.796 -8.323 1.00 86.56 194 LEU A N 1
ATOM 1511 C CA . LEU A 1 194 ? 2.753 -2.662 -7.412 1.00 86.56 194 LEU A CA 1
ATOM 1512 C C . LEU A 1 194 ? 1.920 -3.026 -6.180 1.00 86.56 194 LEU A C 1
ATOM 1514 O O . LEU A 1 194 ? 2.313 -2.647 -5.082 1.00 86.56 194 LEU A O 1
ATOM 1518 N N . ASP A 1 195 ? 0.823 -3.771 -6.344 1.00 81.50 195 ASP A N 1
ATOM 1519 C CA . ASP A 1 195 ? -0.043 -4.212 -5.243 1.00 81.50 195 ASP A CA 1
ATOM 1520 C C . ASP A 1 195 ? 0.728 -5.105 -4.256 1.00 81.50 195 ASP A C 1
ATOM 1522 O O . ASP A 1 195 ? 0.646 -4.924 -3.040 1.00 81.50 195 ASP A O 1
ATOM 1526 N N . GLU A 1 196 ? 1.539 -6.038 -4.765 1.00 80.88 196 GLU A N 1
ATOM 1527 C CA . GLU A 1 196 ? 2.443 -6.847 -3.935 1.00 80.88 196 GLU A CA 1
ATOM 1528 C C . GLU A 1 196 ? 3.496 -6.007 -3.217 1.00 80.88 196 GLU A C 1
ATOM 1530 O O . GLU A 1 196 ? 3.781 -6.219 -2.036 1.00 80.88 196 GLU A O 1
ATOM 1535 N N . LEU A 1 197 ? 4.083 -5.040 -3.925 1.00 84.12 197 LEU A N 1
ATOM 1536 C CA . LEU A 1 197 ? 5.149 -4.213 -3.375 1.00 84.12 197 LEU A CA 1
ATOM 1537 C C . LEU A 1 197 ? 4.623 -3.295 -2.271 1.00 84.12 197 LEU A C 1
ATOM 1539 O O . LEU A 1 197 ? 5.259 -3.111 -1.234 1.00 84.12 197 LEU A O 1
ATOM 1543 N N . GLU A 1 198 ? 3.444 -2.729 -2.494 1.00 80.12 198 GLU A N 1
ATOM 1544 C CA . GLU A 1 198 ? 2.734 -1.882 -1.552 1.00 80.12 198 GLU A CA 1
ATOM 1545 C C . GLU A 1 198 ? 2.357 -2.645 -0.287 1.00 80.12 198 GLU A C 1
ATOM 1547 O O . GLU A 1 198 ? 2.623 -2.158 0.813 1.00 80.12 198 GLU A O 1
ATOM 1552 N N . LEU A 1 199 ? 1.834 -3.866 -0.424 1.00 74.75 199 LEU A N 1
ATOM 1553 C CA . LEU A 1 199 ? 1.514 -4.714 0.721 1.00 74.75 199 LEU A CA 1
ATOM 1554 C C . LEU A 1 199 ? 2.759 -5.004 1.574 1.00 74.75 199 LEU A C 1
ATOM 1556 O O . LEU A 1 199 ? 2.715 -4.851 2.798 1.00 74.75 199 LEU A O 1
ATOM 1560 N N . ALA A 1 200 ? 3.881 -5.351 0.937 1.00 75.31 200 ALA A N 1
ATOM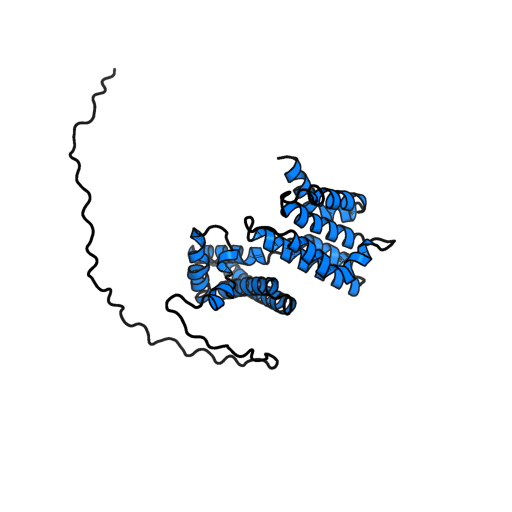 1561 C CA . ALA A 1 200 ? 5.147 -5.591 1.626 1.00 75.31 200 ALA A CA 1
ATOM 1562 C C . ALA A 1 200 ? 5.680 -4.321 2.326 1.00 75.31 200 ALA A C 1
ATOM 1564 O O . ALA A 1 200 ? 6.124 -4.366 3.476 1.00 75.31 200 ALA A O 1
ATOM 1565 N N . LEU A 1 201 ? 5.581 -3.155 1.675 1.00 75.44 201 LEU A N 1
ATOM 1566 C CA . LEU A 1 201 ? 6.003 -1.872 2.248 1.00 75.44 201 LEU A CA 1
ATOM 1567 C C . LEU A 1 201 ? 5.112 -1.422 3.417 1.00 75.44 201 LEU A C 1
ATOM 1569 O O . LEU A 1 201 ? 5.624 -0.847 4.382 1.00 75.44 201 LEU A O 1
ATOM 1573 N N . VAL A 1 202 ? 3.800 -1.670 3.349 1.00 70.88 202 VAL A N 1
ATOM 1574 C CA . VAL A 1 202 ? 2.851 -1.382 4.436 1.00 70.88 202 VAL A CA 1
ATOM 1575 C C . VAL A 1 202 ? 3.120 -2.290 5.631 1.00 70.88 202 VAL A C 1
ATOM 1577 O O . VAL A 1 202 ? 3.217 -1.781 6.748 1.00 70.88 202 VAL A O 1
ATOM 1580 N N . GLY A 1 203 ? 3.332 -3.593 5.411 1.00 64.56 203 GLY A N 1
ATOM 1581 C CA . GLY A 1 203 ? 3.736 -4.527 6.468 1.00 64.56 203 GLY A CA 1
ATOM 1582 C C . GLY A 1 203 ? 5.001 -4.058 7.195 1.00 64.56 203 GLY A C 1
ATOM 1583 O O . GLY A 1 203 ? 5.015 -3.946 8.420 1.00 64.56 203 GLY A O 1
ATOM 1584 N N . ALA A 1 204 ? 6.020 -3.641 6.438 1.00 64.25 204 ALA A N 1
ATOM 1585 C CA . ALA A 1 204 ? 7.270 -3.115 6.989 1.00 64.25 204 ALA A CA 1
ATOM 1586 C C . ALA A 1 204 ? 7.132 -1.762 7.723 1.00 64.25 204 ALA A C 1
ATOM 1588 O O . ALA A 1 204 ? 8.019 -1.399 8.501 1.00 64.25 204 ALA A O 1
ATOM 1589 N N . ARG A 1 205 ? 6.074 -0.979 7.459 1.00 63.84 205 ARG A N 1
ATOM 1590 C CA . ARG A 1 205 ? 5.763 0.262 8.198 1.00 63.84 205 ARG A CA 1
ATOM 1591 C C . ARG A 1 205 ? 4.939 0.005 9.455 1.00 63.84 205 ARG A C 1
ATOM 1593 O O . ARG A 1 205 ? 5.121 0.729 10.428 1.00 63.84 205 ARG A O 1
ATOM 1600 N N . ALA A 1 206 ? 4.037 -0.972 9.407 1.00 56.59 206 ALA A N 1
ATOM 1601 C CA . ALA A 1 206 ? 3.130 -1.305 10.499 1.00 56.59 206 ALA A CA 1
ATOM 1602 C C . ALA A 1 206 ? 3.882 -1.800 11.742 1.00 56.59 206 ALA A C 1
ATOM 1604 O O . ALA A 1 206 ? 3.547 -1.404 12.856 1.00 56.59 206 ALA A O 1
ATOM 1605 N N . ASP A 1 207 ? 4.936 -2.597 11.546 1.00 55.09 207 ASP A N 1
ATOM 1606 C CA . ASP A 1 207 ? 5.771 -3.093 12.637 1.00 55.09 207 ASP A CA 1
ATOM 1607 C C . ASP A 1 207 ? 7.269 -2.923 12.322 1.00 55.09 207 ASP A C 1
ATOM 1609 O O . ASP A 1 207 ? 7.906 -3.806 11.741 1.00 55.09 207 ASP A O 1
ATOM 1613 N N . PRO A 1 208 ? 7.875 -1.780 12.702 1.00 55.44 208 PRO A N 1
ATOM 1614 C CA . PRO A 1 208 ? 9.298 -1.544 12.488 1.00 55.44 208 PRO A CA 1
ATOM 1615 C C . PRO A 1 208 ? 10.213 -2.516 13.248 1.00 55.44 208 PRO A C 1
ATOM 1617 O O . PRO A 1 208 ? 11.381 -2.628 12.859 1.00 55.44 208 PRO A O 1
ATOM 1620 N N . GLY A 1 209 ? 9.708 -3.158 14.311 1.00 49.84 209 GLY A N 1
ATOM 1621 C CA . GLY A 1 209 ? 10.448 -4.033 15.225 1.00 49.84 209 GLY A CA 1
ATOM 1622 C C . GLY A 1 209 ? 10.210 -5.530 15.011 1.00 49.84 209 GLY A C 1
ATOM 1623 O O . GLY A 1 209 ? 10.950 -6.333 15.582 1.00 49.84 209 GLY A O 1
ATOM 1624 N N . ALA A 1 210 ? 9.234 -5.916 14.181 1.00 54.59 210 ALA A N 1
ATOM 1625 C CA . ALA A 1 210 ? 9.085 -7.292 13.722 1.00 54.59 210 ALA A CA 1
ATOM 1626 C C . ALA A 1 210 ? 10.403 -7.785 13.102 1.00 54.59 210 ALA A C 1
ATOM 1628 O O . ALA A 1 210 ? 11.069 -7.018 12.395 1.00 54.59 210 ALA A O 1
ATOM 1629 N N . PRO A 1 211 ? 10.791 -9.056 13.319 1.00 52.09 211 PRO A N 1
ATOM 1630 C CA . PRO A 1 211 ? 11.886 -9.659 12.575 1.00 52.09 211 PRO A CA 1
ATOM 1631 C C . PRO A 1 211 ? 11.527 -9.607 11.086 1.00 52.09 211 PRO A C 1
ATOM 1633 O O . PRO A 1 211 ? 10.664 -10.347 10.621 1.00 52.09 211 PRO A O 1
ATOM 1636 N N . ARG A 1 212 ? 12.143 -8.668 10.361 1.00 59.03 212 ARG A N 1
ATOM 1637 C CA . ARG A 1 212 ? 11.899 -8.452 8.932 1.00 59.03 212 ARG A CA 1
ATOM 1638 C C . ARG A 1 212 ? 12.624 -9.537 8.168 1.00 59.03 212 ARG A C 1
ATOM 1640 O O . ARG A 1 212 ? 13.802 -9.389 7.839 1.00 59.03 212 ARG A O 1
ATOM 1647 N N . ASP A 1 213 ? 11.932 -10.637 7.944 1.00 60.75 213 ASP A N 1
ATOM 1648 C CA . ASP A 1 213 ? 12.501 -11.787 7.273 1.00 60.75 213 ASP A CA 1
ATOM 1649 C C . ASP A 1 213 ? 12.780 -11.441 5.805 1.00 60.75 213 ASP A C 1
ATOM 1651 O O . ASP A 1 213 ? 11.940 -10.862 5.120 1.00 60.75 213 ASP A O 1
ATOM 1655 N N . VAL A 1 214 ? 13.961 -11.805 5.301 1.00 65.56 214 VAL A N 1
ATOM 1656 C CA . VAL A 1 214 ? 14.305 -11.664 3.876 1.00 65.56 214 VAL A CA 1
ATOM 1657 C C . VAL A 1 214 ? 13.288 -12.379 2.979 1.00 65.56 214 VAL A C 1
ATOM 1659 O O . VAL A 1 214 ? 13.152 -12.048 1.800 1.00 65.56 214 VAL A O 1
ATOM 1662 N N . LEU A 1 215 ? 12.541 -13.327 3.558 1.00 66.75 215 LEU A N 1
ATOM 1663 C CA . LEU A 1 215 ? 11.395 -13.966 2.938 1.00 66.75 215 LEU A CA 1
ATOM 1664 C C . LEU A 1 215 ? 10.381 -12.970 2.365 1.00 66.75 215 LEU A C 1
ATOM 1666 O O . LEU A 1 215 ? 9.839 -13.287 1.319 1.00 66.75 215 LEU A O 1
ATOM 1670 N N . ASP A 1 216 ? 10.166 -11.773 2.920 1.00 69.69 216 ASP A N 1
ATOM 1671 C CA . ASP A 1 216 ? 9.205 -10.817 2.334 1.00 69.69 216 ASP A CA 1
ATOM 1672 C C . ASP A 1 216 ? 9.654 -10.336 0.942 1.00 69.69 216 ASP A C 1
ATOM 1674 O O . ASP A 1 216 ? 8.866 -10.279 -0.006 1.00 69.69 216 ASP A O 1
ATOM 1678 N N . ALA A 1 217 ? 10.953 -10.059 0.783 1.00 72.56 217 ALA A N 1
ATOM 1679 C CA . ALA A 1 217 ? 11.540 -9.709 -0.507 1.00 72.56 217 ALA A CA 1
ATOM 1680 C C . ALA A 1 217 ? 11.548 -10.905 -1.477 1.00 72.56 217 ALA A C 1
ATOM 1682 O O . ALA A 1 217 ? 11.320 -10.736 -2.677 1.00 72.56 217 ALA A O 1
ATOM 1683 N N . MET A 1 218 ? 11.781 -12.122 -0.970 1.00 73.44 218 MET A N 1
ATOM 1684 C CA . MET A 1 218 ? 11.732 -13.336 -1.793 1.00 73.44 218 MET A CA 1
ATOM 1685 C C . MET A 1 218 ? 10.306 -13.688 -2.225 1.00 73.44 218 MET A C 1
ATOM 1687 O O . MET A 1 218 ? 10.112 -14.092 -3.367 1.00 73.44 218 MET A O 1
ATOM 1691 N N . VAL A 1 219 ? 9.315 -13.506 -1.348 1.00 75.31 219 VAL A N 1
ATOM 1692 C CA . VAL A 1 219 ? 7.891 -13.706 -1.635 1.00 75.31 219 VAL A CA 1
ATOM 1693 C C . VAL A 1 219 ? 7.454 -12.733 -2.715 1.00 75.31 219 VAL A C 1
ATOM 1695 O O . VAL A 1 219 ? 6.875 -13.181 -3.697 1.00 75.31 219 VAL A O 1
ATOM 1698 N N . TRP A 1 220 ? 7.802 -11.445 -2.608 1.00 83.38 220 TRP A N 1
ATOM 1699 C CA . TRP A 1 220 ? 7.504 -10.484 -3.672 1.00 83.38 220 TRP A CA 1
ATOM 1700 C C . TRP A 1 220 ? 8.067 -10.947 -5.019 1.00 83.38 220 TRP A C 1
ATOM 1702 O O . TRP A 1 220 ? 7.327 -11.048 -5.995 1.00 83.38 220 TRP A O 1
ATOM 1712 N N . LEU A 1 221 ? 9.362 -11.292 -5.059 1.00 80.44 221 LEU A N 1
ATOM 1713 C CA . LEU A 1 221 ? 10.022 -11.724 -6.289 1.00 80.44 221 LEU A CA 1
ATOM 1714 C C . LEU A 1 221 ? 9.395 -13.002 -6.853 1.00 80.44 221 LEU A C 1
ATOM 1716 O O . LEU A 1 221 ? 9.221 -13.098 -8.063 1.00 80.44 221 LEU A O 1
ATOM 1720 N N . TRP A 1 222 ? 9.045 -13.959 -5.991 1.00 77.69 222 TRP A N 1
ATOM 1721 C CA . TRP A 1 222 ? 8.369 -15.195 -6.373 1.00 77.69 222 TRP A CA 1
ATOM 1722 C C . TRP A 1 222 ? 6.997 -14.911 -6.993 1.00 77.69 222 TRP A C 1
ATOM 1724 O O . TRP A 1 222 ? 6.749 -15.358 -8.112 1.00 77.69 222 TRP A O 1
ATOM 1734 N N . VAL A 1 223 ? 6.156 -14.105 -6.331 1.00 77.69 223 VAL A N 1
ATOM 1735 C CA . VAL A 1 223 ? 4.787 -13.794 -6.782 1.00 77.69 223 VAL A CA 1
ATOM 1736 C C . VAL A 1 223 ? 4.770 -13.101 -8.145 1.00 77.69 223 VAL A C 1
ATOM 1738 O O . VAL A 1 223 ? 3.908 -13.388 -8.971 1.00 77.69 223 VAL A O 1
ATOM 1741 N N . VAL A 1 224 ? 5.716 -12.197 -8.410 1.00 82.44 224 VAL A N 1
ATOM 1742 C CA . VAL A 1 224 ? 5.734 -11.442 -9.674 1.00 82.44 224 VAL A CA 1
ATOM 1743 C C . VAL A 1 224 ? 6.565 -12.120 -10.770 1.00 82.44 224 VAL A C 1
ATOM 1745 O O . VAL A 1 224 ? 6.562 -11.655 -11.909 1.00 82.44 224 VAL A O 1
ATOM 1748 N N . SER A 1 225 ? 7.299 -13.195 -10.456 1.00 81.06 225 SER A N 1
ATOM 1749 C CA . SER A 1 225 ? 8.357 -13.728 -11.328 1.00 81.06 225 SER A CA 1
ATOM 1750 C C . SER A 1 225 ? 7.899 -14.133 -12.729 1.00 81.06 225 SER A C 1
ATOM 1752 O O . SER A 1 225 ? 8.598 -13.816 -13.691 1.00 81.06 225 SER A O 1
ATOM 1754 N N . ASP A 1 226 ? 6.743 -14.779 -12.857 1.00 80.50 226 ASP A N 1
ATOM 1755 C CA . ASP A 1 226 ? 6.301 -15.370 -14.124 1.00 80.50 226 ASP A CA 1
ATOM 1756 C C . ASP A 1 226 ? 5.951 -14.324 -15.189 1.00 80.50 226 ASP A C 1
ATOM 1758 O O . ASP A 1 226 ? 6.242 -14.513 -16.370 1.00 80.50 226 ASP A O 1
ATOM 1762 N N . GLU A 1 227 ? 5.376 -13.193 -14.778 1.00 82.75 227 GLU A N 1
ATOM 1763 C CA . GLU A 1 227 ? 4.909 -12.152 -15.698 1.00 82.75 227 GLU A CA 1
ATOM 1764 C C . GLU A 1 227 ? 5.823 -10.921 -15.722 1.00 82.75 227 GLU A C 1
ATOM 1766 O O . GLU A 1 227 ? 6.046 -10.330 -16.777 1.00 82.75 227 GLU A O 1
ATOM 1771 N N . PHE A 1 228 ? 6.393 -10.528 -14.578 1.00 86.31 228 PHE A N 1
ATOM 1772 C CA . PHE A 1 228 ? 7.134 -9.271 -14.449 1.00 86.31 228 PHE A CA 1
ATOM 1773 C C . PHE A 1 228 ? 8.624 -9.404 -14.795 1.00 86.31 228 PHE A C 1
ATOM 1775 O O . PHE A 1 228 ? 9.192 -8.537 -15.461 1.00 86.31 228 PHE A O 1
ATOM 1782 N N . VAL A 1 229 ? 9.291 -10.488 -14.380 1.00 83.94 229 VAL A N 1
ATOM 1783 C CA . VAL A 1 229 ? 10.737 -10.668 -14.627 1.00 83.94 229 VAL A CA 1
ATOM 1784 C C . VAL A 1 229 ? 11.082 -10.766 -16.121 1.00 83.94 229 VAL A C 1
ATOM 1786 O O . VAL A 1 229 ? 12.115 -10.210 -16.511 1.00 83.94 229 VAL A O 1
ATOM 1789 N N . PRO A 1 230 ? 10.266 -11.395 -16.993 1.00 86.69 230 PRO A N 1
ATOM 1790 C CA . PRO A 1 230 ? 10.493 -11.347 -18.436 1.00 86.69 230 PRO A CA 1
ATOM 1791 C C . PRO A 1 230 ? 10.557 -9.919 -18.998 1.00 86.69 230 PRO A C 1
ATOM 1793 O O . PRO A 1 230 ? 11.392 -9.653 -19.863 1.00 86.69 230 PRO A O 1
ATOM 1796 N N . LEU A 1 231 ? 9.770 -8.979 -18.458 1.00 83.75 231 LEU A N 1
ATOM 1797 C CA . LEU A 1 231 ? 9.760 -7.570 -18.886 1.00 83.75 231 LEU A CA 1
ATOM 1798 C C . LEU A 1 231 ? 11.083 -6.855 -18.563 1.00 83.75 231 LEU A C 1
ATOM 1800 O O . LEU A 1 231 ? 11.548 -6.011 -19.328 1.00 83.75 231 LEU A O 1
ATOM 1804 N N . LEU A 1 232 ? 11.755 -7.254 -17.477 1.00 82.62 232 LEU A N 1
ATOM 1805 C CA . LEU A 1 232 ? 13.096 -6.769 -17.125 1.00 82.62 232 LEU A CA 1
ATOM 1806 C C . LEU A 1 232 ? 14.210 -7.380 -17.989 1.00 82.62 232 LEU A C 1
ATOM 1808 O O . LEU A 1 232 ? 15.323 -6.844 -18.041 1.00 82.62 232 LEU A O 1
ATOM 1812 N N . ARG A 1 233 ? 13.953 -8.527 -18.626 1.00 79.31 233 ARG A N 1
ATOM 1813 C CA . ARG A 1 233 ? 14.918 -9.239 -19.479 1.00 79.31 233 ARG A CA 1
ATOM 1814 C C . ARG A 1 233 ? 14.783 -8.888 -20.959 1.00 79.31 233 ARG A C 1
ATOM 1816 O O . ARG A 1 233 ? 15.715 -9.165 -21.710 1.00 79.31 233 ARG A O 1
ATOM 1823 N N . ALA A 1 234 ? 13.658 -8.303 -21.367 1.00 73.94 234 ALA A N 1
ATOM 1824 C CA . ALA A 1 234 ? 13.388 -7.969 -22.757 1.00 73.94 234 ALA A CA 1
ATOM 1825 C C . ALA A 1 234 ? 14.448 -7.002 -23.344 1.00 73.94 234 ALA A C 1
ATOM 1827 O O . ALA A 1 234 ? 14.952 -6.137 -22.622 1.00 73.94 234 ALA A O 1
ATOM 1828 N N . PRO A 1 235 ? 14.785 -7.116 -24.648 1.00 58.50 235 PRO A N 1
ATOM 1829 C CA . PRO A 1 235 ? 15.777 -6.259 -25.312 1.00 58.50 235 PRO A CA 1
ATOM 1830 C C . PRO A 1 235 ? 15.413 -4.770 -25.270 1.00 58.50 235 PRO A C 1
ATOM 1832 O O . PRO A 1 235 ? 16.276 -3.922 -25.062 1.00 58.50 235 PRO A O 1
ATOM 1835 N N . THR A 1 236 ? 14.124 -4.459 -25.401 1.00 60.25 236 THR A N 1
ATOM 1836 C CA . THR A 1 236 ? 13.537 -3.167 -25.042 1.00 60.25 236 THR A CA 1
ATOM 1837 C C . THR A 1 236 ? 12.999 -3.290 -23.623 1.00 60.25 236 THR A C 1
ATOM 1839 O O . THR A 1 236 ? 11.825 -3.607 -23.429 1.00 60.25 236 THR A O 1
ATOM 1842 N N . ARG A 1 237 ? 13.863 -3.123 -22.615 1.00 64.81 237 ARG A N 1
ATOM 1843 C CA . ARG A 1 237 ? 13.387 -3.036 -21.230 1.00 64.81 237 ARG A CA 1
ATOM 1844 C C . ARG A 1 237 ? 12.357 -1.918 -21.148 1.00 64.81 237 ARG A C 1
ATOM 1846 O O . ARG A 1 237 ? 12.657 -0.778 -21.492 1.00 64.81 237 ARG A O 1
ATOM 1853 N N . THR A 1 238 ? 11.166 -2.253 -20.680 1.00 78.62 238 THR A N 1
ATOM 1854 C CA . THR A 1 238 ? 10.124 -1.276 -20.377 1.00 78.62 238 THR A CA 1
ATOM 1855 C C . THR A 1 238 ? 10.589 -0.438 -19.192 1.00 78.62 238 THR A C 1
ATOM 1857 O O . THR A 1 238 ? 10.884 -0.981 -18.120 1.00 78.62 238 THR A O 1
ATOM 1860 N N . GLN A 1 239 ? 10.697 0.871 -19.399 1.00 87.88 239 GLN A N 1
ATOM 1861 C CA . GLN A 1 239 ? 11.166 1.837 -18.403 1.00 87.88 239 GLN A CA 1
ATOM 1862 C C . GLN A 1 239 ? 10.318 1.758 -17.120 1.00 87.88 239 GLN A C 1
ATOM 1864 O O . GLN A 1 239 ? 10.827 1.833 -16.003 1.00 87.88 239 GLN A O 1
ATOM 1869 N N . GLU A 1 240 ? 9.031 1.457 -17.273 1.00 88.69 240 GLU A N 1
ATOM 1870 C CA . GLU A 1 240 ? 8.055 1.250 -16.209 1.00 88.69 240 GLU A CA 1
ATOM 1871 C C . GLU A 1 240 ? 8.413 0.056 -15.313 1.00 88.69 240 GLU A C 1
ATOM 1873 O O . GLU A 1 240 ? 8.377 0.168 -14.086 1.00 88.69 240 GLU A O 1
ATOM 1878 N N . ALA A 1 241 ? 8.822 -1.074 -15.901 1.00 88.50 241 ALA A N 1
ATOM 1879 C CA . ALA A 1 241 ? 9.241 -2.249 -15.135 1.00 88.50 241 ALA A CA 1
ATOM 1880 C C . ALA A 1 241 ? 10.506 -1.956 -14.318 1.00 88.50 241 ALA A C 1
ATOM 1882 O O . ALA A 1 241 ? 10.603 -2.339 -13.152 1.00 88.50 241 ALA A O 1
ATOM 1883 N N . VAL A 1 242 ? 11.463 -1.225 -14.894 1.00 89.44 242 VAL A N 1
ATOM 1884 C CA . VAL A 1 242 ? 12.685 -0.815 -14.185 1.00 89.44 242 VAL A CA 1
ATOM 1885 C C . VAL A 1 242 ? 12.350 0.138 -13.033 1.00 89.44 242 VAL A C 1
ATOM 1887 O O . VAL A 1 242 ? 12.887 -0.018 -11.935 1.00 89.44 242 VAL A O 1
ATOM 1890 N N . ALA A 1 243 ? 11.411 1.068 -13.234 1.00 90.56 243 ALA A N 1
ATOM 1891 C CA . ALA A 1 243 ? 10.944 1.972 -12.186 1.00 90.56 243 ALA A CA 1
ATOM 1892 C C . ALA A 1 243 ? 10.254 1.222 -11.030 1.00 90.56 243 ALA A C 1
ATOM 1894 O O . ALA A 1 243 ? 10.534 1.513 -9.864 1.00 90.56 243 ALA A O 1
ATOM 1895 N N . ILE A 1 244 ? 9.409 0.222 -11.317 1.00 90.38 244 ILE A N 1
ATOM 1896 C CA . ILE A 1 244 ? 8.814 -0.652 -10.286 1.00 90.38 244 ILE A CA 1
ATOM 1897 C C . ILE A 1 244 ? 9.914 -1.417 -9.539 1.00 90.38 244 ILE A C 1
ATOM 1899 O O . ILE A 1 244 ? 9.931 -1.441 -8.307 1.00 90.38 244 ILE A O 1
ATOM 1903 N N . PHE A 1 245 ? 10.876 -1.996 -10.261 1.00 90.94 245 PHE A N 1
ATOM 1904 C CA . PHE A 1 245 ? 11.961 -2.770 -9.656 1.00 90.94 245 PHE A CA 1
ATOM 1905 C C . PHE A 1 245 ? 12.896 -1.914 -8.782 1.00 90.94 245 PHE A C 1
ATOM 1907 O O . PHE A 1 245 ? 13.410 -2.385 -7.770 1.00 90.94 245 PHE A O 1
ATOM 1914 N N . ALA A 1 246 ? 13.058 -0.624 -9.083 1.00 91.56 246 ALA A N 1
ATOM 1915 C CA . ALA A 1 246 ? 13.761 0.299 -8.191 1.00 91.56 246 ALA A CA 1
ATOM 1916 C C . ALA A 1 246 ? 13.065 0.431 -6.823 1.00 91.56 246 ALA A C 1
ATOM 1918 O O . ALA A 1 246 ? 13.729 0.514 -5.789 1.00 91.56 246 ALA A O 1
ATOM 1919 N N . HIS A 1 247 ? 11.729 0.407 -6.792 1.00 89.62 247 HIS A N 1
ATOM 1920 C CA . HIS A 1 247 ? 10.964 0.462 -5.545 1.00 89.62 247 HIS A CA 1
ATOM 1921 C C . HIS A 1 247 ? 11.045 -0.855 -4.760 1.00 89.62 247 HIS A C 1
ATOM 1923 O O . HIS A 1 247 ? 10.993 -0.817 -3.534 1.00 89.62 247 HIS A O 1
ATOM 1929 N N . PHE A 1 248 ? 11.275 -1.999 -5.413 1.00 88.38 248 PHE A N 1
ATOM 1930 C CA . PHE A 1 248 ? 11.655 -3.240 -4.721 1.00 88.38 248 PHE A CA 1
ATOM 1931 C C . PHE A 1 248 ? 12.954 -3.073 -3.915 1.00 88.38 248 PHE A C 1
ATOM 1933 O O . PHE A 1 248 ? 13.062 -3.571 -2.794 1.00 88.38 248 PHE A O 1
ATOM 1940 N N . GLY A 1 249 ? 13.900 -2.263 -4.402 1.00 85.81 249 GLY A N 1
ATOM 1941 C CA . GLY A 1 249 ? 15.102 -1.896 -3.652 1.00 85.81 249 GLY A CA 1
ATOM 1942 C C . GLY A 1 249 ? 14.815 -1.245 -2.290 1.00 85.81 249 GLY A C 1
ATOM 1943 O O . GLY A 1 249 ? 15.604 -1.410 -1.361 1.00 85.81 249 GLY A O 1
ATOM 1944 N N . LEU A 1 250 ? 13.662 -0.583 -2.111 1.00 83.94 250 LEU A N 1
ATOM 1945 C CA . LEU A 1 250 ? 13.250 -0.056 -0.805 1.00 83.94 250 LEU A CA 1
ATOM 1946 C C . LEU A 1 250 ? 12.984 -1.165 0.211 1.00 83.94 250 LEU A C 1
ATOM 1948 O O . LEU A 1 250 ? 13.344 -0.987 1.373 1.00 83.94 250 LEU A O 1
ATOM 1952 N N . LEU A 1 251 ? 12.394 -2.295 -0.200 1.00 78.44 251 LEU A N 1
ATOM 1953 C CA . LEU A 1 251 ? 12.231 -3.453 0.685 1.00 78.44 251 LEU A CA 1
ATOM 1954 C C . LEU A 1 251 ? 13.602 -3.927 1.165 1.00 78.44 251 LEU A C 1
ATOM 1956 O O . LEU A 1 251 ? 13.830 -4.034 2.369 1.00 78.44 251 LEU A O 1
ATOM 1960 N N . LEU A 1 252 ? 14.553 -4.086 0.242 1.00 78.00 252 LEU A N 1
ATOM 1961 C CA . LEU A 1 252 ? 15.917 -4.519 0.558 1.00 78.00 252 LEU A CA 1
ATOM 1962 C C . LEU A 1 252 ? 16.634 -3.556 1.515 1.00 78.00 252 LEU A C 1
ATOM 1964 O O . LEU A 1 252 ? 17.244 -4.000 2.485 1.00 78.00 252 LEU A O 1
ATOM 1968 N N . LEU A 1 253 ? 16.505 -2.239 1.305 1.00 76.19 253 LEU A N 1
ATOM 1969 C CA . LEU A 1 253 ? 17.040 -1.230 2.230 1.00 76.19 253 LEU A CA 1
ATOM 1970 C C . LEU A 1 253 ? 16.399 -1.314 3.629 1.00 76.19 253 LEU A C 1
ATOM 1972 O O . LEU A 1 253 ? 17.014 -0.942 4.633 1.00 76.19 253 LEU A O 1
ATOM 1976 N N . ARG A 1 254 ? 15.140 -1.760 3.714 1.00 68.81 254 ARG A N 1
ATOM 1977 C CA . ARG A 1 254 ? 14.345 -1.811 4.950 1.00 68.81 254 ARG A CA 1
ATOM 1978 C C . ARG A 1 254 ? 14.591 -3.068 5.778 1.00 68.81 254 ARG A C 1
ATOM 1980 O O . ARG A 1 254 ? 14.390 -2.973 6.989 1.00 68.81 254 ARG A O 1
ATOM 1987 N N . HIS A 1 255 ? 15.048 -4.177 5.193 1.00 62.75 255 HIS A N 1
ATOM 1988 C CA . HIS A 1 255 ? 15.364 -5.427 5.913 1.00 62.75 255 HIS A CA 1
ATOM 1989 C C . HIS A 1 255 ? 16.537 -5.312 6.904 1.00 62.75 255 HIS A C 1
ATOM 1991 O O . HIS A 1 255 ? 16.825 -6.258 7.639 1.00 62.75 255 HIS A O 1
ATOM 1997 N N . HIS A 1 256 ? 17.146 -4.121 7.001 1.00 58.09 256 HIS A N 1
ATOM 1998 C CA . HIS A 1 256 ? 18.385 -3.858 7.724 1.00 58.09 256 HIS A CA 1
ATOM 1999 C C . HIS A 1 256 ? 19.515 -4.730 7.159 1.00 58.09 256 HIS A C 1
ATOM 2001 O O . HIS A 1 256 ? 19.316 -5.851 6.703 1.00 58.09 256 HIS A O 1
ATOM 2007 N N . GLU A 1 257 ? 20.750 -4.258 7.220 1.00 58.38 257 GLU A N 1
ATOM 2008 C CA . GLU A 1 257 ? 21.934 -5.053 6.856 1.00 58.38 257 GLU A CA 1
ATOM 2009 C C . GLU A 1 257 ? 22.190 -6.221 7.846 1.00 58.38 257 GLU A C 1
ATOM 2011 O O . GLU A 1 257 ? 23.327 -6.617 8.073 1.00 58.38 257 GLU A O 1
ATOM 2016 N N . SER A 1 258 ? 21.136 -6.754 8.479 1.00 55.56 258 SER A N 1
ATOM 2017 C CA . SER A 1 258 ? 21.142 -7.876 9.421 1.00 55.56 258 SER A CA 1
ATOM 2018 C C . SER A 1 258 ? 21.727 -9.142 8.791 1.00 55.56 258 SER A C 1
ATOM 2020 O O . SER A 1 258 ? 22.379 -9.933 9.470 1.00 55.56 258 SER A O 1
ATOM 2022 N N . HIS A 1 259 ? 21.557 -9.294 7.477 1.00 65.50 259 HIS A N 1
ATOM 2023 C CA . HIS A 1 259 ? 22.157 -10.351 6.681 1.00 65.50 259 HIS A CA 1
ATOM 2024 C C . HIS A 1 259 ? 23.364 -9.803 5.916 1.00 65.50 259 HIS A C 1
ATOM 2026 O O . HIS A 1 259 ? 23.213 -9.025 4.974 1.00 65.50 259 HIS A O 1
ATOM 2032 N N . TRP A 1 260 ? 24.569 -10.248 6.288 1.00 69.56 260 TRP A N 1
ATOM 2033 C CA . TRP A 1 260 ? 25.831 -9.780 5.694 1.00 69.56 260 TRP A CA 1
ATOM 2034 C C . TRP A 1 260 ? 25.877 -9.911 4.162 1.00 69.56 260 TRP A C 1
ATOM 2036 O O . TRP A 1 260 ? 26.504 -9.091 3.500 1.00 69.56 260 TRP A O 1
ATOM 2046 N N . TRP A 1 261 ? 25.191 -10.908 3.595 1.00 72.81 261 TRP A N 1
ATOM 2047 C CA . TRP A 1 261 ? 25.150 -11.168 2.153 1.00 72.81 261 TRP A CA 1
ATOM 2048 C C . TRP A 1 261 ? 24.184 -10.253 1.386 1.00 72.81 261 TRP A C 1
ATOM 2050 O O . TRP A 1 261 ? 24.345 -10.080 0.180 1.00 72.81 261 TRP A O 1
ATOM 2060 N N . LEU A 1 262 ? 23.197 -9.655 2.066 1.00 70.75 262 LEU A N 1
ATOM 2061 C CA . LEU A 1 262 ? 22.242 -8.710 1.472 1.00 70.75 262 LEU A CA 1
ATOM 2062 C C . LEU A 1 262 ? 22.737 -7.256 1.563 1.00 70.75 262 LEU A C 1
ATOM 2064 O O . LEU A 1 262 ? 22.131 -6.334 1.013 1.00 70.75 262 LEU A O 1
ATOM 2068 N N . ARG A 1 263 ? 23.866 -7.038 2.240 1.00 71.69 263 ARG A N 1
ATOM 2069 C CA . ARG A 1 263 ? 24.465 -5.720 2.419 1.00 71.69 263 ARG A CA 1
ATOM 2070 C C . ARG A 1 263 ? 24.749 -5.052 1.069 1.00 71.69 263 ARG A C 1
ATOM 2072 O O . ARG A 1 263 ? 25.392 -5.638 0.204 1.00 71.69 263 ARG A O 1
ATOM 2079 N N . GLY A 1 264 ? 24.252 -3.826 0.893 1.00 75.88 264 GLY A N 1
ATOM 2080 C CA . GLY A 1 264 ? 24.432 -3.031 -0.328 1.00 75.88 264 GLY A CA 1
ATOM 2081 C C . GLY A 1 264 ? 23.576 -3.443 -1.534 1.00 75.88 264 GLY A C 1
ATOM 2082 O O . GLY A 1 264 ? 23.622 -2.758 -2.555 1.00 75.88 264 GLY A O 1
ATOM 2083 N N . TRP A 1 265 ? 22.760 -4.503 -1.453 1.00 82.38 265 TRP A N 1
ATOM 2084 C CA . TRP A 1 265 ? 21.900 -4.906 -2.576 1.00 82.38 265 TRP A CA 1
ATOM 2085 C C . TRP A 1 265 ? 20.805 -3.884 -2.879 1.00 82.38 265 TRP A C 1
ATOM 2087 O O . TRP A 1 265 ? 20.581 -3.569 -4.044 1.00 82.38 265 TRP A O 1
ATOM 2097 N N . GLY A 1 266 ? 20.148 -3.338 -1.850 1.00 82.75 266 GLY A N 1
ATOM 2098 C CA . GLY A 1 266 ? 19.129 -2.299 -2.035 1.00 82.75 266 GLY A CA 1
ATOM 2099 C C . GLY A 1 266 ? 19.694 -1.067 -2.741 1.00 82.75 266 GLY A C 1
ATOM 2100 O O . GLY A 1 266 ? 19.130 -0.606 -3.731 1.00 82.75 266 GLY A O 1
ATOM 2101 N N . ASP A 1 267 ? 20.861 -0.600 -2.293 1.00 85.44 267 ASP A N 1
ATOM 2102 C CA . ASP A 1 267 ? 21.609 0.474 -2.940 1.00 85.44 267 ASP A CA 1
ATOM 2103 C C . ASP A 1 267 ? 21.958 0.158 -4.395 1.00 85.44 267 ASP A C 1
ATOM 2105 O O . ASP A 1 267 ? 21.746 0.987 -5.277 1.00 85.44 267 ASP A O 1
ATOM 2109 N N . HIS A 1 268 ? 22.498 -1.036 -4.651 1.00 87.06 268 HIS A N 1
ATOM 2110 C CA . HIS A 1 268 ? 22.922 -1.440 -5.986 1.00 87.06 268 HIS A CA 1
ATOM 2111 C C . HIS A 1 268 ? 21.740 -1.510 -6.955 1.00 87.06 268 HIS A C 1
ATOM 2113 O O . HIS A 1 268 ? 21.830 -0.999 -8.068 1.00 87.06 268 HIS A O 1
ATOM 2119 N N . VAL A 1 269 ? 20.617 -2.090 -6.522 1.00 88.88 269 VAL A N 1
ATOM 2120 C CA . VAL A 1 269 ? 19.394 -2.186 -7.328 1.00 88.88 269 VAL A CA 1
ATOM 2121 C C . VAL A 1 269 ? 18.860 -0.795 -7.670 1.00 88.88 269 VAL A C 1
ATOM 2123 O O . VAL A 1 269 ? 18.580 -0.526 -8.837 1.00 88.88 269 VAL A O 1
ATOM 2126 N N . ILE A 1 270 ? 18.768 0.109 -6.689 1.00 89.81 270 ILE A N 1
ATOM 2127 C CA . ILE A 1 270 ? 18.262 1.474 -6.907 1.00 89.81 270 ILE A CA 1
ATOM 2128 C C . ILE A 1 270 ? 19.204 2.270 -7.816 1.00 89.81 270 ILE A C 1
ATOM 2130 O O . ILE A 1 270 ? 18.747 2.921 -8.756 1.00 89.81 270 ILE A O 1
ATOM 2134 N N . ALA A 1 271 ? 20.515 2.205 -7.569 1.00 90.00 271 ALA A N 1
ATOM 2135 C CA . ALA A 1 271 ? 21.508 2.907 -8.375 1.00 90.00 271 ALA A CA 1
ATOM 2136 C C . ALA A 1 271 ? 21.520 2.397 -9.821 1.00 90.00 271 ALA A C 1
ATOM 2138 O O . ALA A 1 271 ? 21.468 3.194 -10.755 1.00 90.00 271 ALA A O 1
ATOM 2139 N N . ARG A 1 272 ? 21.505 1.073 -10.016 1.00 90.25 272 ARG A N 1
ATOM 2140 C CA . ARG A 1 272 ? 21.513 0.478 -11.353 1.00 90.25 272 ARG A CA 1
ATOM 2141 C C . ARG A 1 272 ? 20.228 0.765 -12.119 1.00 90.25 272 ARG A C 1
ATOM 2143 O O . ARG A 1 272 ? 20.286 0.998 -13.321 1.00 90.25 272 ARG A O 1
ATOM 2150 N N . ALA A 1 273 ? 19.081 0.788 -11.441 1.00 90.31 273 ALA A N 1
ATOM 2151 C CA . ALA A 1 273 ? 17.834 1.224 -12.056 1.00 90.31 273 ALA A CA 1
ATOM 2152 C C . ALA A 1 273 ? 17.934 2.681 -12.534 1.00 90.31 273 ALA A C 1
ATOM 2154 O O . ALA A 1 273 ? 17.576 2.965 -13.670 1.00 90.31 273 ALA A O 1
ATOM 2155 N N . ALA A 1 274 ? 18.507 3.584 -11.731 1.00 90.56 274 ALA A N 1
ATOM 2156 C CA . ALA A 1 274 ? 18.681 4.989 -12.105 1.00 90.56 274 ALA A CA 1
ATOM 2157 C C . ALA A 1 274 ? 19.603 5.219 -13.317 1.00 90.56 274 ALA A C 1
ATOM 2159 O O . ALA A 1 274 ? 19.486 6.252 -13.965 1.00 90.56 274 ALA A O 1
ATOM 2160 N N . GLU A 1 275 ? 20.518 4.290 -13.606 1.00 89.62 275 GLU A N 1
ATOM 2161 C CA . GLU A 1 275 ? 21.384 4.326 -14.797 1.00 89.62 275 GLU A CA 1
ATOM 2162 C C . GLU A 1 275 ? 20.693 3.807 -16.063 1.00 89.62 275 GLU A C 1
ATOM 2164 O O . GLU A 1 275 ? 21.094 4.156 -17.169 1.00 89.62 275 GLU A O 1
ATOM 2169 N N . ILE A 1 276 ? 19.708 2.919 -15.907 1.00 88.31 276 ILE A N 1
ATOM 2170 C CA . ILE A 1 276 ? 18.963 2.321 -17.024 1.00 88.31 276 ILE A CA 1
ATOM 2171 C C . ILE A 1 276 ? 17.786 3.213 -17.432 1.00 88.31 276 ILE A C 1
ATOM 2173 O O . ILE A 1 276 ? 17.386 3.187 -18.596 1.00 88.31 276 ILE A O 1
ATOM 2177 N N . LEU A 1 277 ? 17.230 3.961 -16.473 1.00 89.88 277 LEU A N 1
ATOM 2178 C CA . LEU A 1 277 ? 16.097 4.845 -16.702 1.00 89.88 277 LEU A CA 1
ATOM 2179 C C . LEU A 1 277 ? 16.478 6.066 -17.542 1.00 89.88 277 LEU A C 1
ATOM 2181 O O . LEU A 1 277 ? 17.538 6.660 -17.339 1.00 89.88 277 LEU A O 1
ATOM 2185 N N . ASP A 1 278 ? 15.580 6.459 -18.442 1.00 88.88 278 ASP A N 1
ATOM 2186 C CA . ASP A 1 278 ? 15.638 7.769 -19.094 1.00 88.88 278 ASP A CA 1
ATOM 2187 C C . ASP A 1 278 ? 15.323 8.915 -18.109 1.00 88.88 278 ASP A C 1
ATOM 2189 O O . ASP A 1 278 ? 14.923 8.699 -16.958 1.00 88.88 278 ASP A O 1
ATOM 2193 N N . ASP A 1 279 ? 15.518 10.156 -18.556 1.00 85.44 279 ASP A N 1
ATOM 2194 C CA . ASP A 1 279 ? 15.358 11.340 -17.706 1.00 85.44 279 ASP A CA 1
ATOM 2195 C C . ASP A 1 279 ? 13.918 11.515 -17.183 1.00 85.44 279 ASP A C 1
ATOM 2197 O O . ASP A 1 279 ? 13.727 11.939 -16.037 1.00 85.44 279 ASP A O 1
ATOM 2201 N N . ASP A 1 280 ? 12.909 11.117 -17.964 1.00 85.31 280 ASP A N 1
ATOM 2202 C CA . ASP A 1 280 ? 11.495 11.238 -17.596 1.00 85.31 280 ASP A CA 1
ATOM 2203 C C . ASP A 1 280 ? 11.111 10.241 -16.492 1.00 85.31 280 ASP A C 1
ATOM 2205 O O . ASP A 1 280 ? 10.466 10.595 -15.494 1.00 85.31 280 ASP A O 1
ATOM 2209 N N . HIS A 1 281 ? 11.545 8.988 -16.623 1.00 88.44 281 HIS A N 1
ATOM 2210 C CA . HIS A 1 281 ? 11.252 7.924 -15.667 1.00 88.44 281 HIS A CA 1
ATOM 2211 C C . HIS A 1 281 ? 12.165 7.975 -14.441 1.00 88.44 281 HIS A C 1
ATOM 2213 O O . HIS A 1 281 ? 11.804 7.473 -13.372 1.00 88.44 281 HIS A O 1
ATOM 2219 N N . ARG A 1 282 ? 13.318 8.646 -14.519 1.00 87.50 282 ARG A N 1
ATOM 2220 C CA . ARG A 1 282 ? 14.178 8.877 -13.352 1.00 87.50 282 ARG A CA 1
ATOM 2221 C C . ARG A 1 282 ? 13.462 9.670 -12.259 1.00 87.50 282 ARG A C 1
ATOM 2223 O O . ARG A 1 282 ? 13.621 9.364 -11.076 1.00 87.50 282 ARG A O 1
ATOM 2230 N N . ALA A 1 283 ? 12.580 10.600 -12.633 1.00 88.31 283 ALA A N 1
ATOM 2231 C CA . ALA A 1 283 ? 11.713 11.314 -11.691 1.00 88.31 283 ALA A CA 1
ATOM 2232 C C . ALA A 1 283 ? 10.699 10.396 -10.972 1.00 88.31 283 ALA A C 1
ATOM 2234 O O . ALA A 1 283 ? 10.062 10.796 -9.989 1.00 88.31 283 ALA A O 1
ATOM 2235 N N . TRP A 1 284 ? 10.509 9.159 -11.444 1.00 89.38 284 TRP A N 1
ATOM 2236 C CA . TRP A 1 284 ? 9.595 8.192 -10.838 1.00 89.38 284 TRP A CA 1
ATOM 2237 C C . TRP A 1 284 ? 10.224 7.465 -9.660 1.00 89.38 284 TRP A C 1
ATOM 2239 O O . TRP A 1 284 ? 9.498 7.049 -8.763 1.00 89.38 284 TRP A O 1
ATOM 2249 N N . ILE A 1 285 ? 11.555 7.397 -9.604 1.00 90.56 285 ILE A N 1
ATOM 2250 C CA . ILE A 1 285 ? 12.309 6.719 -8.544 1.00 90.56 285 ILE A CA 1
ATOM 2251 C C . ILE A 1 285 ? 12.948 7.692 -7.540 1.00 90.56 285 ILE A C 1
ATOM 2253 O O . ILE A 1 285 ? 13.816 7.302 -6.756 1.00 90.56 285 ILE A O 1
ATOM 2257 N N . GLU A 1 286 ? 12.504 8.952 -7.516 1.00 88.81 286 GLU A N 1
ATOM 2258 C CA . GLU A 1 286 ? 13.029 9.973 -6.599 1.00 88.81 286 GLU A CA 1
ATOM 2259 C C . GLU A 1 286 ? 12.865 9.564 -5.126 1.00 88.81 286 GLU A C 1
ATOM 2261 O O . GLU A 1 286 ? 13.748 9.811 -4.302 1.00 88.81 286 GLU A O 1
ATOM 2266 N N . TRP A 1 287 ? 11.767 8.879 -4.780 1.00 87.12 287 TRP A N 1
ATOM 2267 C CA . TRP A 1 287 ? 11.565 8.379 -3.420 1.00 87.12 287 TRP A CA 1
ATOM 2268 C C . TRP A 1 287 ? 12.601 7.305 -3.022 1.00 87.12 287 TRP A C 1
ATOM 2270 O O . TRP A 1 287 ? 13.289 7.529 -2.018 1.00 87.12 287 TRP A O 1
ATOM 2280 N N . PRO A 1 288 ? 12.795 6.208 -3.789 1.00 88.25 288 PRO A N 1
ATOM 2281 C CA . PRO A 1 288 ? 13.919 5.286 -3.609 1.00 88.25 288 PRO A CA 1
ATOM 2282 C C . PRO A 1 288 ? 15.288 5.966 -3.481 1.00 88.25 288 PRO A C 1
ATOM 2284 O O . PRO A 1 288 ? 16.032 5.687 -2.538 1.00 88.25 288 PRO A O 1
ATOM 2287 N N . LEU A 1 289 ? 15.607 6.906 -4.375 1.00 89.06 289 LEU A N 1
ATOM 2288 C CA . LEU A 1 289 ? 16.886 7.625 -4.368 1.00 89.06 289 LEU A CA 1
ATOM 2289 C C . LEU A 1 289 ? 17.076 8.485 -3.115 1.00 89.06 289 LEU A C 1
ATOM 2291 O O . LEU A 1 289 ? 18.188 8.606 -2.595 1.00 89.06 289 LEU A O 1
ATOM 2295 N N . ARG A 1 290 ? 16.006 9.112 -2.620 1.00 88.94 290 ARG A N 1
ATOM 2296 C CA . ARG A 1 290 ? 16.041 9.887 -1.377 1.00 88.94 290 ARG A CA 1
ATOM 2297 C C . ARG A 1 290 ? 16.286 8.989 -0.166 1.00 88.94 290 ARG A C 1
ATOM 2299 O O . ARG A 1 290 ? 17.169 9.298 0.624 1.00 88.94 290 ARG A O 1
ATOM 2306 N N . GLU A 1 291 ? 15.566 7.875 -0.042 1.00 83.69 291 GLU A N 1
ATOM 2307 C CA . GLU A 1 291 ? 15.737 6.925 1.073 1.00 83.69 291 GLU A CA 1
ATOM 2308 C C . GLU A 1 291 ? 17.144 6.312 1.108 1.00 83.69 291 GLU A C 1
ATOM 2310 O O . GLU A 1 291 ? 17.727 6.169 2.184 1.00 83.69 291 GLU A O 1
ATOM 2315 N N . MET A 1 292 ? 17.709 5.999 -0.062 1.00 85.50 292 MET A N 1
ATOM 2316 C CA . MET A 1 292 ? 19.096 5.546 -0.196 1.00 85.50 292 MET A CA 1
ATOM 2317 C C . MET A 1 292 ? 20.088 6.617 0.292 1.00 85.50 292 MET A C 1
ATOM 2319 O O . MET A 1 292 ? 20.991 6.317 1.071 1.00 85.50 292 MET A O 1
ATOM 2323 N N . ARG A 1 293 ? 19.905 7.887 -0.109 1.00 85.81 293 ARG A N 1
ATOM 2324 C CA . ARG A 1 293 ? 20.757 9.011 0.327 1.00 85.81 293 ARG A CA 1
ATOM 2325 C C . ARG A 1 293 ? 20.681 9.253 1.834 1.00 85.81 293 ARG A C 1
ATOM 2327 O O . ARG A 1 293 ? 21.720 9.402 2.469 1.00 85.81 293 ARG A O 1
ATOM 2334 N N . THR A 1 294 ? 19.478 9.256 2.410 1.00 82.69 294 THR A N 1
ATOM 2335 C CA . THR A 1 294 ? 19.277 9.475 3.852 1.00 82.69 294 THR A CA 1
ATOM 2336 C C . THR A 1 294 ? 19.999 8.429 4.702 1.00 82.69 294 THR A C 1
ATOM 2338 O O . THR A 1 294 ? 20.541 8.778 5.742 1.00 82.69 294 THR A O 1
ATOM 2341 N N . ARG A 1 295 ? 20.067 7.169 4.251 1.00 70.25 295 ARG A N 1
ATOM 2342 C CA . ARG A 1 295 ? 20.792 6.099 4.959 1.00 70.25 295 ARG A CA 1
ATOM 2343 C C . ARG A 1 295 ? 22.315 6.215 4.900 1.00 70.25 295 ARG A C 1
ATOM 2345 O O . ARG A 1 295 ? 22.974 5.733 5.807 1.00 70.25 295 ARG A O 1
ATOM 2352 N N . ARG A 1 296 ? 22.877 6.807 3.842 1.00 68.75 296 ARG A N 1
ATOM 2353 C CA . ARG A 1 296 ? 24.336 6.975 3.690 1.00 68.75 296 ARG A CA 1
ATOM 2354 C C . ARG A 1 296 ? 24.888 8.213 4.397 1.00 68.75 296 ARG A C 1
ATOM 2356 O O . ARG A 1 296 ? 26.095 8.306 4.581 1.00 68.75 296 ARG A O 1
ATOM 2363 N N . GLY A 1 297 ? 24.024 9.185 4.691 1.00 56.38 297 GLY A N 1
ATOM 2364 C CA . GLY A 1 297 ? 24.399 10.474 5.276 1.00 56.38 297 GLY A CA 1
ATOM 2365 C C . GLY A 1 297 ? 24.196 10.595 6.789 1.00 56.38 297 GLY A C 1
ATOM 2366 O O . GLY A 1 297 ? 24.405 11.687 7.309 1.00 56.38 297 GLY A O 1
ATOM 2367 N N . GLY A 1 298 ? 23.757 9.532 7.470 1.00 42.62 298 GLY A N 1
ATOM 2368 C CA . GLY A 1 298 ? 23.631 9.452 8.931 1.00 42.62 298 GLY A CA 1
ATOM 2369 C C . GLY A 1 298 ? 24.544 8.376 9.491 1.00 42.62 298 GLY A C 1
ATOM 2370 O O . GLY A 1 298 ? 25.023 8.572 10.626 1.00 42.62 298 GLY A O 1
#

Radius of gyration: 26.8 Å; chains: 1; bounding box: 58×70×87 Å

Sequence (298 aa):
MSGVVPPSDLPFSAPPGRRDASTPIVHASLENSFPKPLSVHRPPGYATLGRRTHKKSRTGCSTCKARKIKTYATLTADSCLWEFWRDDVVQLGLRQDYIMRAVLAVSALHLAYHRPDRRDFYIEEGILLHQKASRSAMRVMAAGDKIDKDQAATLFVFSMLTMFFAPLLAPLRARIEAAASADPALRRTYAHALDELELALVGARADPGAPRDVLDAMVWLWVVSDEFVPLLRAPTRTQEAVAIFAHFGLLLLRHHESHWWLRGWGDHVIARAAEILDDDHRAWIEWPLREMRTRRGG

Secondary structure (DSSP, 8-state):
-----PPP----PPPPP---S----------S-PPPPP--PPPTT---------PPPTT--HHHHHT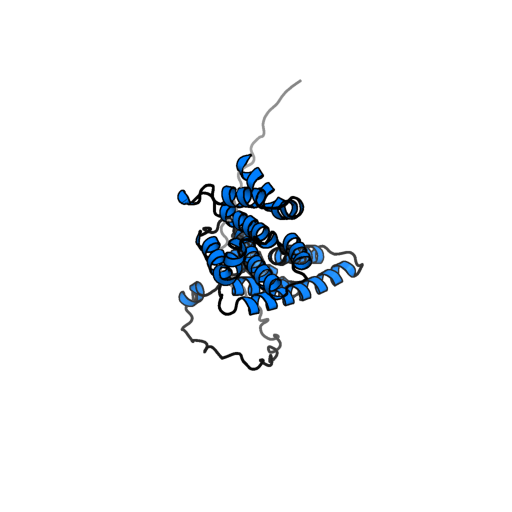---HHHHS-S-GGGHHIIIIIHHHHHHH-HHHHHHHHHHHHHHHHHH-GGGHHHHHHHHHHHHHHHHHHHHHHHHS-S---HHHHHHHHHHHHHHGGGS-TTHHHHHHHHHHGGG-HHHHHHHHHHHHHHHHHHHHHHH-TTS---THHHHHHHHHHHHHHHHHHHSSS--HHHHHHHHHHHHHHHHT-TTSTTTTTHHHHHHHHHHHHS-HHHHTTSHHHHHHHHHHH--

Organism: Thermothelomyces thermophilus (strain ATCC 42464 / BCRC 31852 / DSM 1799) (NCBI:txid573729)

Foldseek 3Di:
DDDDDDDDDDDDDDDDDDDDPDDDDPPDDPPPDDDDPDPPDDDPDDPPPDDDDDDADPVGDPVVVVVDDDLLCLQDVDPVCSCVSVPVLVVVCVVDVLSVLLNQLSVLLSVLVVCVVCNVVSPVSSVVSNVVSVVSLVCVVVVPDDQDPVNVVNVVSNVSSCVLVPQPLVVLLVVLCVVCVPPPVVNVLLVVLSVLLSSLVSSCVSDVPPQLDCVSLVVSCVRSVPPLVVLCVDPPNDLSSLLSQLSSLVSLVSNPCPDVVSPCVSVVSNVVSCVVHDPVSNVSNVVSVVSSVVVVVD